Protein 1Q0R (pdb70)

Structure (mmCIF, N/CA/C/O backbone):
data_1Q0R
#
_entry.id   1Q0R
#
_cell.length_a   38.200
_cell.length_b   84.700
_cell.length_c   44.300
_cell.angle_alpha   90.00
_cell.angle_beta   99.99
_cell.angle_gamma   90.00
#
_symmetry.space_group_name_H-M   'P 1 21 1'
#
loop_
_entity.id
_entity.type
_entity.pdbx_description
1 polymer 'aclacinomycin methylesterase'
2 non-polymer '10-DECARBOXYMETHYLACLACINOMYCIN T (DCMAT)'
3 non-polymer 'SULFATE ION'
4 non-polymer 'PENTAETHYLENE GLYCOL'
5 water water
#
loop_
_atom_site.group_PDB
_atom_site.id
_atom_site.type_symbol
_atom_site.label_atom_id
_atom_site.label_alt_id
_atom_site.label_comp_id
_atom_site.label_asym_id
_atom_site.label_entity_id
_atom_site.label_seq_id
_atom_site.pdbx_PDB_ins_code
_atom_site.Cartn_x
_atom_site.Cartn_y
_atom_site.Cartn_z
_atom_site.occupancy
_atom_site.B_iso_or_equiv
_atom_site.auth_seq_id
_atom_site.auth_comp_id
_atom_site.auth_asym_id
_atom_site.auth_atom_id
_atom_site.pdbx_PDB_model_num
ATOM 1 N N . SER A 1 2 ? -10.026 5.356 -8.828 1.00 12.78 2 SER A N 1
ATOM 2 C CA . SER A 1 2 ? -9.289 4.281 -9.538 1.00 12.99 2 SER A CA 1
ATOM 3 C C . SER A 1 2 ? -7.868 4.231 -9.016 1.00 13.19 2 SER A C 1
ATOM 4 O O . SER A 1 2 ? -7.437 5.123 -8.286 1.00 12.78 2 SER A O 1
ATOM 7 N N . GLU A 1 3 ? -7.142 3.187 -9.389 1.00 13.70 3 GLU A N 1
ATOM 8 C CA . GLU A 1 3 ? -5.745 3.069 -9.007 1.00 14.27 3 GLU A CA 1
ATOM 9 C C . GLU A 1 3 ? -4.883 2.641 -10.183 1.00 14.29 3 GLU A C 1
ATOM 10 O O . GLU A 1 3 ? -5.357 1.997 -11.123 1.00 14.54 3 GLU A O 1
ATOM 16 N N . ARG A 1 4 ? -3.615 3.024 -10.127 1.00 14.08 4 ARG A N 1
ATOM 17 C CA . ARG A 1 4 ? -2.651 2.659 -11.156 1.00 14.22 4 ARG A CA 1
ATOM 18 C C . ARG A 1 4 ? -1.235 2.622 -10.608 1.00 14.14 4 ARG A C 1
ATOM 19 O O . ARG A 1 4 ? -0.906 3.295 -9.632 1.00 14.39 4 ARG A O 1
ATOM 27 N N . ILE A 1 5 ? -0.403 1.823 -11.263 1.00 13.84 5 ILE A N 1
ATOM 28 C CA . ILE A 1 5 ? 1.015 1.752 -10.983 1.00 13.86 5 ILE A CA 1
ATOM 29 C C . ILE A 1 5 ? 1.687 2.612 -12.031 1.00 13.48 5 ILE A C 1
ATOM 30 O O . ILE A 1 5 ? 1.448 2.426 -13.227 1.00 14.20 5 ILE A O 1
ATOM 35 N N . VAL A 1 6 ? 2.514 3.555 -11.593 1.00 12.60 6 VAL A N 1
ATOM 36 C CA . VAL A 1 6 ? 3.178 4.479 -12.505 1.00 12.49 6 VAL A CA 1
ATOM 37 C C . VAL A 1 6 ? 4.690 4.261 -12.445 1.00 12.13 6 VAL A C 1
ATOM 38 O O . VAL A 1 6 ? 5.233 3.958 -11.389 1.00 11.65 6 VAL A O 1
ATOM 42 N N . PRO A 1 7 ? 5.371 4.373 -13.578 1.00 11.71 7 PRO A N 1
ATOM 43 C CA . PRO A 1 7 ? 6.824 4.213 -13.598 1.00 11.80 7 PRO A CA 1
ATOM 44 C C . PRO A 1 7 ? 7.552 5.462 -13.117 1.00 11.90 7 PRO A C 1
ATOM 45 O O . PRO A 1 7 ? 7.115 6.576 -13.389 1.00 11.82 7 PRO A O 1
ATOM 49 N N . SER A 1 8 ? 8.658 5.266 -12.413 1.00 12.31 8 SER A N 1
ATOM 50 C CA . SER A 1 8 ? 9.524 6.366 -12.013 1.00 13.05 8 SER A CA 1
ATOM 51 C C . SER A 1 8 ? 10.964 5.880 -11.971 1.00 14.05 8 SER A C 1
ATOM 52 O O . SER A 1 8 ? 11.454 5.472 -10.926 1.00 14.24 8 SER A O 1
ATOM 55 N N . GLY A 1 9 ? 11.633 5.918 -13.119 1.00 15.25 9 GLY A N 1
ATOM 56 C CA . GLY A 1 9 ? 12.994 5.429 -13.226 1.00 16.27 9 GLY A CA 1
ATOM 57 C C . GLY A 1 9 ? 13.054 3.939 -12.958 1.00 16.91 9 GLY A C 1
ATOM 58 O O . GLY A 1 9 ? 12.426 3.152 -13.666 1.00 18.17 9 GLY A O 1
ATOM 59 N N . ASP A 1 10 ? 13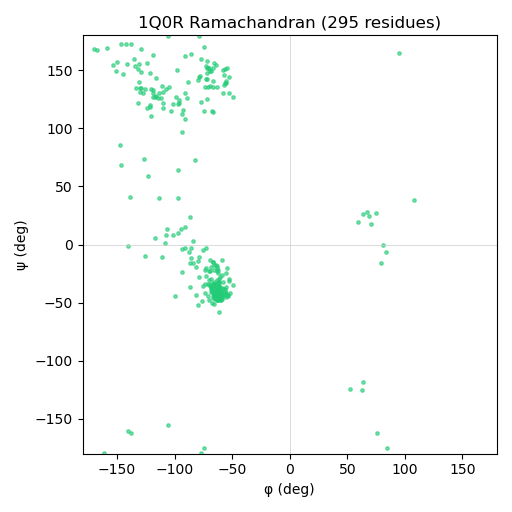.786 3.544 -11.922 1.00 17.46 10 ASP A N 1
ATOM 60 C CA . ASP A 1 10 ? 13.906 2.123 -11.595 1.00 17.55 10 ASP A CA 1
ATOM 61 C C . ASP A 1 10 ? 12.941 1.644 -10.497 1.00 16.74 10 ASP A C 1
ATOM 62 O O . ASP A 1 10 ? 13.061 0.512 -10.031 1.00 17.63 10 ASP A O 1
ATOM 67 N N . VAL A 1 11 ? 11.977 2.485 -10.108 1.00 15.09 11 VAL A N 1
ATOM 68 C CA . VAL A 1 11 ? 10.895 2.055 -9.216 1.00 13.80 11 VAL A CA 1
ATOM 69 C C . VAL A 1 11 ? 9.530 2.188 -9.885 1.00 12.86 11 VAL A C 1
ATOM 70 O O . VAL A 1 11 ? 9.375 2.883 -10.886 1.00 12.22 11 VAL A O 1
ATOM 74 N N . GLU A 1 12 ? 8.558 1.502 -9.301 1.00 12.06 12 GLU A N 1
ATOM 75 C CA . GLU A 1 12 ? 7.158 1.563 -9.692 1.00 12.10 12 GLU A CA 1
ATOM 76 C C . GLU A 1 12 ? 6.373 2.051 -8.481 1.00 10.84 12 GLU A C 1
ATOM 77 O O . GLU A 1 12 ? 6.579 1.572 -7.372 1.00 10.79 12 GLU A O 1
ATOM 83 N N . LEU A 1 13 ? 5.471 3.003 -8.694 1.00 9.55 13 LEU A N 1
ATOM 84 C CA . LEU A 1 13 ? 4.756 3.653 -7.596 1.00 9.19 13 LEU A CA 1
ATOM 85 C C . LEU A 1 13 ? 3.263 3.381 -7.702 1.00 8.54 13 LEU A C 1
ATOM 86 O O . LEU A 1 13 ? 2.657 3.624 -8.736 1.00 8.80 13 LEU A O 1
ATOM 91 N N . TRP A 1 14 ? 2.671 2.882 -6.628 1.00 8.29 14 TRP A N 1
ATOM 92 C CA . TRP A 1 14 ? 1.225 2.721 -6.560 1.00 8.07 14 TRP A CA 1
ATOM 93 C C . TRP A 1 14 ? 0.562 4.058 -6.236 1.00 7.89 14 TRP A C 1
ATOM 94 O O . TRP A 1 14 ? 1.063 4.818 -5.418 1.00 7.58 14 TRP A O 1
ATOM 105 N N . SER A 1 15 ? -0.585 4.309 -6.863 1.00 8.08 15 SER A N 1
ATOM 106 C CA . SER A 1 15 ? -1.318 5.565 -6.701 1.00 8.83 15 SER A CA 1
ATOM 107 C C . SER A 1 15 ? -2.812 5.348 -6.887 1.00 8.73 15 SER A C 1
ATOM 108 O O . SER A 1 15 ? -3.235 4.459 -7.613 1.00 9.32 15 SER A O 1
ATOM 112 N N . ASP A 1 16 ? -3.617 6.153 -6.204 1.00 8.69 16 ASP A N 1
ATOM 113 C CA . ASP A 1 16 ? -5.056 6.169 -6.449 1.00 8.43 16 ASP A CA 1
ATOM 114 C C . ASP A 1 16 ? -5.592 7.587 -6.354 1.00 8.39 16 ASP A C 1
ATOM 115 O O . ASP A 1 16 ? -4.871 8.519 -5.983 1.00 8.08 16 ASP A O 1
ATOM 120 N N . ASP A 1 17 ? -6.859 7.752 -6.710 1.00 8.41 17 ASP A N 1
ATOM 121 C CA . ASP A 1 17 ? -7.448 9.078 -6.771 1.00 8.39 17 ASP A CA 1
ATOM 122 C C . ASP A 1 17 ? -8.856 9.164 -6.197 1.00 8.80 17 ASP A C 1
ATOM 123 O O . ASP A 1 17 ? -9.473 8.156 -5.821 1.00 8.73 17 ASP A O 1
ATOM 128 N N . PHE A 1 18 ? -9.321 10.405 -6.125 1.00 9.19 18 PHE A N 1
ATOM 129 C CA . PHE A 1 18 ? -10.613 10.776 -5.566 1.00 9.30 18 PHE A CA 1
ATOM 130 C C . PHE A 1 18 ? -11.132 11.937 -6.399 1.00 10.05 18 PHE A C 1
ATOM 131 O O . PHE A 1 18 ? -10.349 12.756 -6.885 1.00 9.19 18 PHE A O 1
ATOM 139 N N . GLY A 1 19 ? -12.442 12.006 -6.571 1.00 10.88 19 GLY A N 1
ATOM 140 C CA . GLY A 1 19 ? -13.054 13.130 -7.249 1.00 11.50 19 GLY A CA 1
ATOM 141 C C . GLY A 1 19 ? -13.060 12.968 -8.750 1.00 12.24 19 GLY A C 1
ATOM 142 O O . GLY A 1 19 ? -12.682 11.928 -9.286 1.00 12.60 19 GLY A O 1
ATOM 143 N N . ASP A 1 20 ? -13.522 14.020 -9.414 1.00 13.01 20 ASP A N 1
ATOM 144 C CA . ASP A 1 20 ? -13.667 14.069 -10.860 1.00 13.62 20 ASP A CA 1
ATOM 145 C C . ASP A 1 20 ? -12.300 14.297 -11.500 1.00 13.67 20 ASP A C 1
ATOM 146 O O . ASP A 1 20 ? -11.637 15.277 -11.185 1.00 13.70 20 ASP A O 1
ATOM 151 N N . PRO A 1 21 ? -11.868 13.400 -12.387 1.00 14.19 21 PRO A N 1
ATOM 152 C CA . PRO A 1 21 ? -10.613 13.596 -13.127 1.00 14.23 21 PRO A CA 1
ATOM 153 C C . PRO A 1 21 ? -10.500 14.920 -13.894 1.00 14.16 21 PRO A C 1
ATOM 154 O O . PRO A 1 21 ? -9.385 15.323 -14.224 1.00 14.65 21 PRO A O 1
ATOM 158 N N . ALA A 1 22 ? -11.623 15.578 -14.173 1.00 13.98 22 ALA A N 1
ATOM 159 C CA . ALA A 1 22 ? -11.621 16.854 -14.886 1.00 13.76 22 ALA A CA 1
ATOM 160 C C . ALA A 1 22 ? -11.420 18.069 -13.984 1.00 13.49 22 ALA A C 1
ATOM 161 O O . ALA A 1 22 ? -11.197 19.172 -14.472 1.00 14.08 22 ALA A O 1
ATOM 163 N N . ASP A 1 23 ? -11.509 17.886 -12.671 1.00 12.85 23 ASP A N 1
ATOM 164 C CA . ASP A 1 23 ? -11.213 18.979 -11.746 1.00 12.68 23 ASP A CA 1
ATOM 165 C C . ASP A 1 23 ? -9.705 19.179 -11.610 1.00 11.88 23 ASP A C 1
ATOM 166 O O . ASP A 1 23 ? -8.934 18.268 -11.925 1.00 11.54 23 ASP A O 1
ATOM 171 N N . PRO A 1 24 ? -9.277 20.360 -11.156 1.00 11.41 24 PRO A N 1
ATOM 172 C CA . PRO A 1 24 ? -7.844 20.634 -11.003 1.00 11.37 24 PRO A CA 1
ATOM 173 C C . PRO A 1 24 ? -7.153 19.618 -10.108 1.00 10.74 24 PRO A C 1
ATOM 174 O O . PRO A 1 24 ? -7.700 19.233 -9.070 1.00 10.60 24 PRO A O 1
ATOM 178 N N . ALA A 1 25 ? -5.954 19.207 -10.502 1.00 10.09 25 ALA A N 1
ATOM 179 C CA . ALA A 1 25 ? -5.222 18.174 -9.787 1.00 9.68 25 ALA A CA 1
ATOM 180 C C . ALA A 1 25 ? -4.660 18.700 -8.480 1.00 9.50 25 ALA A C 1
ATOM 181 O O . ALA A 1 25 ? -4.102 19.800 -8.436 1.00 9.20 25 ALA A O 1
ATOM 183 N N . LEU A 1 26 ? -4.820 17.895 -7.434 1.00 9.23 26 LEU A N 1
ATOM 184 C CA . LEU A 1 26 ? -4.225 18.106 -6.120 1.00 9.30 26 LEU A CA 1
ATOM 185 C C . LEU A 1 26 ? -3.435 16.838 -5.800 1.00 8.93 26 LEU A C 1
ATOM 186 O O . LEU A 1 26 ? -4.017 15.752 -5.738 1.00 8.76 26 LEU A O 1
ATOM 191 N N . LEU A 1 27 ? -2.117 16.969 -5.639 1.00 8.27 27 LEU A N 1
ATOM 192 C CA . LEU A 1 27 ? -1.257 15.841 -5.275 1.00 7.86 27 LEU A CA 1
ATOM 193 C C . LEU A 1 27 ? -0.906 15.882 -3.790 1.00 7.75 27 LEU A C 1
ATOM 194 O O . LEU A 1 27 ? -0.290 16.830 -3.317 1.00 7.80 27 LEU A O 1
ATOM 199 N N . LEU A 1 28 ? -1.273 14.827 -3.074 1.00 6.97 28 LEU A N 1
ATOM 200 C CA . LEU A 1 28 ? -0.950 14.678 -1.667 1.00 7.03 28 LEU A CA 1
ATOM 201 C C . LEU A 1 28 ? 0.380 13.944 -1.522 1.00 6.85 28 LEU A C 1
ATOM 202 O O . LEU A 1 28 ? 0.575 12.896 -2.136 1.00 7.07 28 LEU A O 1
ATOM 207 N N . VAL A 1 29 ? 1.280 14.501 -0.713 1.00 6.58 29 VAL A N 1
ATOM 208 C CA . VAL A 1 29 ? 2.609 13.940 -0.479 1.00 6.42 29 VAL A CA 1
ATOM 209 C C . VAL A 1 29 ? 2.737 13.663 1.013 1.00 6.49 29 VAL A C 1
ATOM 210 O O . VAL A 1 29 ? 2.784 14.591 1.824 1.00 6.67 29 VAL A O 1
ATOM 214 N N . MET A 1 30 ? 2.769 12.381 1.364 1.00 6.46 30 MET A N 1
ATOM 215 C CA . MET A 1 30 ? 2.776 11.947 2.758 1.00 6.82 30 MET A CA 1
ATOM 216 C C . MET A 1 30 ? 4.130 12.177 3.417 1.00 6.76 30 MET A C 1
ATOM 217 O O . MET A 1 30 ? 5.122 12.507 2.757 1.00 7.17 30 MET A O 1
ATOM 222 N N . GLY A 1 31 ? 4.153 11.999 4.733 1.00 7.10 31 GLY A N 1
ATOM 223 C CA . GLY A 1 31 ? 5.379 12.028 5.508 1.00 7.37 31 GLY A CA 1
ATOM 224 C C . GLY A 1 31 ? 6.227 10.784 5.342 1.00 7.64 31 GLY A C 1
ATOM 225 O O . GLY A 1 31 ? 5.924 9.890 4.533 1.00 7.80 31 GLY A O 1
ATOM 226 N N . GLY A 1 32 ? 7.304 10.731 6.117 1.00 7.81 32 GLY A N 1
ATOM 227 C CA . GLY A 1 32 ? 8.256 9.645 6.049 1.00 7.81 32 GLY A CA 1
ATOM 228 C C . GLY A 1 32 ? 7.687 8.316 6.508 1.00 7.93 32 GLY A C 1
ATOM 229 O O . GLY A 1 32 ? 6.939 8.252 7.483 1.00 8.31 32 GLY A O 1
ATOM 230 N N . ASN A 1 33 ? 8.061 7.254 5.795 1.00 7.94 33 ASN A N 1
ATOM 231 C CA . ASN A 1 33 ? 7.642 5.889 6.078 1.00 8.40 33 ASN A CA 1
ATOM 232 C C . ASN A 1 33 ? 6.132 5.678 6.047 1.00 8.54 33 ASN A C 1
ATOM 233 O O . ASN A 1 33 ? 5.627 4.669 6.553 1.00 9.65 33 ASN A O 1
ATOM 238 N N . LEU A 1 34 ? 5.418 6.602 5.405 1.00 8.60 34 LEU A N 1
ATOM 239 C CA . LEU A 1 34 ? 3.961 6.553 5.345 1.00 8.13 34 LEU A CA 1
ATOM 240 C C . LEU A 1 34 ? 3.487 6.369 3.911 1.00 7.74 34 LEU A C 1
ATOM 241 O O . LEU A 1 34 ? 3.885 7.121 3.014 1.00 7.71 34 LEU A O 1
ATOM 246 N N . SER A 1 35 ? 2.638 5.359 3.713 1.00 7.22 35 SER A N 1
ATOM 247 C CA . SER A 1 35 ? 2.055 5.065 2.416 1.00 7.26 35 SER A CA 1
ATOM 248 C C . SER A 1 35 ? 0.929 6.042 2.118 1.00 6.57 35 SER A C 1
ATOM 249 O O . SER A 1 35 ? 0.639 6.930 2.915 1.00 6.71 35 SER A O 1
ATOM 252 N N . ALA A 1 36 ? 0.296 5.869 0.961 1.00 6.35 36 ALA A N 1
ATOM 253 C CA . ALA A 1 36 ? -0.887 6.644 0.584 1.00 6.39 36 ALA A CA 1
ATOM 254 C C . ALA A 1 36 ? -1.939 6.663 1.692 1.00 6.51 36 ALA A C 1
ATOM 255 O O . ALA A 1 36 ? -2.636 7.665 1.881 1.00 6.96 36 ALA A O 1
ATOM 257 N N . LEU A 1 37 ? -2.052 5.555 2.420 1.00 6.79 37 LEU A N 1
ATOM 258 C CA . LEU A 1 37 ? -3.106 5.405 3.429 1.00 7.05 37 LEU A CA 1
ATOM 259 C C . LEU A 1 37 ? -2.829 6.210 4.700 1.00 7.17 37 LEU A C 1
ATOM 260 O O . LEU A 1 37 ? -3.661 6.257 5.593 1.00 8.16 37 LEU A O 1
ATOM 265 N N . GLY A 1 38 ? -1.663 6.852 4.769 1.00 7.31 38 GLY A N 1
ATOM 266 C CA . GLY A 1 38 ? -1.420 7.910 5.738 1.00 7.41 38 GLY A CA 1
ATOM 267 C C . GLY A 1 38 ? -2.334 9.124 5.564 1.00 7.71 38 GLY A C 1
ATOM 268 O O . GLY A 1 38 ? -2.532 9.906 6.499 1.00 7.83 38 GLY A O 1
ATOM 269 N N . TRP A 1 39 ? -2.845 9.319 4.352 1.00 7.75 39 TRP A N 1
ATOM 270 C CA . TRP A 1 39 ? -3.923 10.268 4.097 1.00 8.00 39 TRP A CA 1
ATOM 271 C C . TRP A 1 39 ? -5.227 9.505 4.232 1.00 8.14 39 TRP A C 1
ATOM 272 O O . TRP A 1 39 ? -5.531 8.674 3.381 1.00 8.97 39 TRP A O 1
ATOM 283 N N . PRO A 1 40 ? -5.998 9.731 5.289 1.00 8.05 40 PRO A N 1
ATOM 284 C CA . PRO A 1 40 ? -7.263 9.001 5.433 1.00 7.90 40 PRO A CA 1
ATOM 285 C C . PRO A 1 40 ? -8.168 9.178 4.225 1.00 7.93 40 PRO A C 1
ATOM 286 O O . PRO A 1 40 ? -8.257 10.293 3.728 1.00 7.79 40 PRO A O 1
ATOM 290 N N . ASP A 1 41 ? -8.835 8.114 3.780 1.00 7.63 41 ASP A N 1
ATOM 291 C CA . ASP A 1 41 ? -9.715 8.196 2.614 1.00 7.90 41 ASP A CA 1
ATOM 292 C C . ASP A 1 41 ? -10.700 9.341 2.804 1.00 7.73 41 ASP A C 1
ATOM 293 O O . ASP A 1 41 ? -10.984 10.084 1.875 1.00 8.18 41 ASP A O 1
ATOM 298 N N . GLU A 1 42 ? -11.225 9.464 4.022 1.00 7.85 42 GLU A N 1
ATOM 299 C CA . GLU A 1 42 ? -12.270 10.441 4.324 1.00 8.09 42 GLU A CA 1
ATOM 300 C C . GLU A 1 42 ? -11.759 11.875 4.190 1.00 8.44 42 GLU A C 1
ATOM 301 O O . GLU A 1 42 ? -12.517 12.775 3.831 1.00 9.16 42 GLU A O 1
ATOM 307 N N . PHE A 1 43 ? -10.482 12.093 4.492 1.00 8.39 43 PHE A N 1
ATOM 308 C CA . PHE A 1 43 ? -9.888 13.407 4.284 1.00 8.37 43 PHE A CA 1
ATOM 309 C C . PHE A 1 43 ? -9.724 13.718 2.795 1.00 8.43 43 PHE A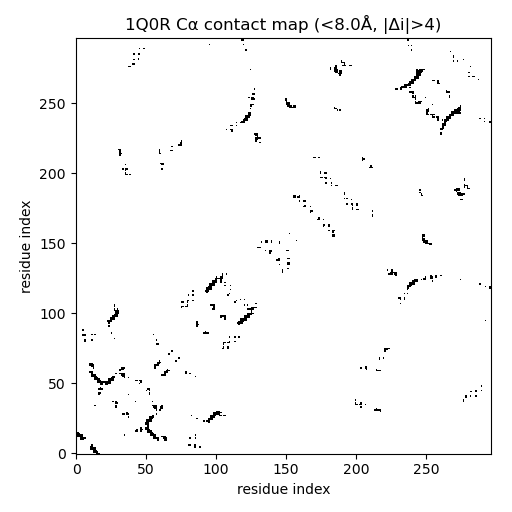 C 1
ATOM 310 O O . PHE A 1 43 ? -10.068 14.807 2.347 1.00 8.32 43 PHE A O 1
ATOM 318 N N . ALA A 1 44 ? -9.178 12.769 2.043 1.00 8.56 44 ALA A N 1
ATOM 319 C CA . ALA A 1 44 ? -9.019 12.933 0.602 1.00 8.92 44 ALA A CA 1
ATOM 320 C C . ALA A 1 44 ? -10.363 13.228 -0.061 1.00 9.66 44 ALA A C 1
ATOM 321 O O . ALA A 1 44 ? -10.441 14.067 -0.950 1.00 9.32 44 ALA A O 1
ATOM 323 N N . ARG A 1 45 ? -11.419 12.555 0.400 1.00 10.40 45 ARG A N 1
ATOM 324 C CA . ARG A 1 45 ? -12.768 12.765 -0.132 1.00 11.16 45 ARG A CA 1
ATOM 325 C C . ARG A 1 45 ? -13.298 14.149 0.153 1.00 11.39 45 ARG A C 1
ATOM 326 O O . ARG A 1 45 ? -13.926 14.758 -0.707 1.00 11.69 45 ARG A O 1
ATOM 334 N N . ARG A 1 46 ? -13.061 14.636 1.368 1.00 11.59 46 ARG A N 1
ATOM 335 C CA . ARG A 1 46 ? -13.505 15.961 1.781 1.00 12.05 46 ARG A CA 1
ATOM 336 C C . ARG A 1 46 ? -12.863 17.027 0.919 1.00 11.71 46 ARG A C 1
ATOM 337 O O . ARG A 1 46 ? -13.507 17.998 0.528 1.00 11.96 46 ARG A O 1
ATOM 345 N N . LEU A 1 47 ? -11.580 16.843 0.636 1.00 11.01 47 LEU A N 1
ATOM 346 C CA . LEU A 1 47 ? -10.854 17.752 -0.240 1.00 10.93 47 LEU A CA 1
ATOM 347 C C . LEU A 1 47 ? -11.404 17.676 -1.663 1.00 10.36 47 LEU A C 1
ATOM 348 O O . LEU A 1 47 ? -11.721 18.700 -2.262 1.00 9.71 47 LEU A O 1
ATOM 353 N N . ALA A 1 48 ? -11.506 16.462 -2.202 1.00 9.89 48 ALA A N 1
ATOM 354 C CA . ALA A 1 48 ? -11.959 16.270 -3.578 1.00 10.00 48 ALA A CA 1
ATOM 355 C C . ALA A 1 48 ? -13.358 16.840 -3.789 1.00 10.07 48 ALA A C 1
ATOM 356 O O . ALA A 1 48 ? -13.639 17.422 -4.830 1.00 10.28 48 ALA A O 1
ATOM 358 N N . ASP A 1 49 ? -14.224 16.698 -2.790 1.00 10.36 49 ASP A N 1
ATOM 359 C CA . ASP A 1 49 ? -15.615 17.140 -2.908 1.00 10.67 49 ASP A CA 1
ATOM 360 C C . ASP A 1 49 ? -15.764 18.665 -2.884 1.00 10.29 49 ASP A C 1
ATOM 361 O O . ASP A 1 49 ? -16.872 19.184 -3.032 1.00 10.36 49 ASP A O 1
ATOM 366 N N . GLY A 1 50 ? -14.653 19.374 -2.701 1.00 10.30 50 GLY A N 1
ATOM 367 C CA . GLY A 1 50 ? -14.622 20.812 -2.889 1.00 9.98 50 GLY A CA 1
ATOM 368 C C . GLY A 1 50 ? -14.363 21.246 -4.322 1.00 9.98 50 GLY A C 1
ATOM 369 O O . GLY A 1 50 ? -14.374 22.444 -4.599 1.00 10.53 50 GLY A O 1
ATOM 370 N N . GLY A 1 51 ? -14.135 20.286 -5.221 1.00 10.01 51 GLY A N 1
ATOM 371 C CA . GLY A 1 51 ? -13.823 20.563 -6.613 1.00 10.13 51 GLY A CA 1
ATOM 372 C C . GLY A 1 51 ? -12.377 20.306 -7.022 1.00 10.26 51 GLY A C 1
ATOM 373 O O . GLY A 1 51 ? -11.812 21.068 -7.812 1.00 10.78 51 GLY A O 1
ATOM 374 N N . LEU A 1 52 ? -11.781 19.239 -6.492 1.00 9.69 52 LEU A N 1
ATOM 375 C CA . LEU A 1 52 ? -10.406 18.864 -6.829 1.00 9.61 52 LEU A CA 1
ATOM 376 C C . LEU A 1 52 ? -10.307 17.401 -7.228 1.00 9.29 52 LEU A C 1
ATOM 377 O O . LEU A 1 52 ? -11.069 16.556 -6.748 1.00 9.08 52 LEU A O 1
ATOM 382 N N . HIS A 1 53 ? -9.370 17.115 -8.125 1.00 8.97 53 HIS A N 1
ATOM 383 C CA . HIS A 1 53 ? -8.984 15.751 -8.454 1.00 8.75 53 HIS A CA 1
ATOM 384 C C . HIS A 1 53 ? -7.803 15.375 -7.577 1.00 8.61 53 HIS A C 1
ATOM 385 O O . HIS A 1 53 ? -6.662 15.732 -7.874 1.00 8.89 53 HIS A O 1
ATOM 392 N N . VAL A 1 54 ? -8.080 14.693 -6.473 1.00 8.04 54 VAL A N 1
ATOM 393 C CA . VAL A 1 54 ? -7.057 14.402 -5.477 1.00 8.13 54 VAL A CA 1
ATOM 394 C C . VAL A 1 54 ? -6.353 13.093 -5.796 1.00 8.09 54 VAL A C 1
ATOM 395 O O . VAL A 1 54 ? -6.990 12.064 -5.964 1.00 8.30 54 VAL A O 1
ATOM 399 N N . ILE A 1 55 ? -5.029 13.150 -5.884 1.00 7.71 55 ILE A N 1
ATOM 400 C CA . ILE A 1 55 ? -4.204 11.981 -6.169 1.00 7.89 55 ILE A CA 1
ATOM 401 C C . ILE A 1 55 ? -3.281 11.790 -4.983 1.00 7.60 55 ILE A C 1
ATOM 402 O O . ILE A 1 55 ? -2.685 12.746 -4.499 1.00 7.47 55 ILE A O 1
ATOM 407 N N . ARG A 1 56 ? -3.185 10.560 -4.499 1.00 7.60 56 ARG A N 1
ATOM 408 C CA . ARG A 1 56 ? -2.188 10.217 -3.487 1.00 7.58 56 ARG A CA 1
ATOM 409 C C . ARG A 1 56 ? -1.431 8.992 -3.964 1.00 7.20 56 ARG A C 1
ATOM 410 O O . ARG A 1 56 ? -1.825 8.345 -4.932 1.00 7.77 56 ARG A O 1
ATOM 418 N N . TYR A 1 57 ? -0.336 8.676 -3.290 1.00 6.96 57 TYR A N 1
ATOM 419 C CA . TYR A 1 57 ? 0.506 7.576 -3.731 1.00 6.70 57 TYR A CA 1
ATOM 420 C C . TYR A 1 57 ? 1.381 7.040 -2.614 1.00 6.77 57 TYR A C 1
ATOM 421 O O . TYR A 1 57 ? 1.479 7.642 -1.555 1.00 6.67 57 TYR A O 1
ATOM 430 N N . ASP A 1 58 ? 2.011 5.898 -2.875 1.00 6.67 58 ASP A N 1
ATOM 431 C CA . ASP A 1 58 ? 2.944 5.296 -1.941 1.00 6.82 58 ASP A CA 1
ATOM 432 C C . ASP A 1 58 ? 4.352 5.713 -2.327 1.00 6.70 58 ASP A C 1
ATOM 433 O O . AS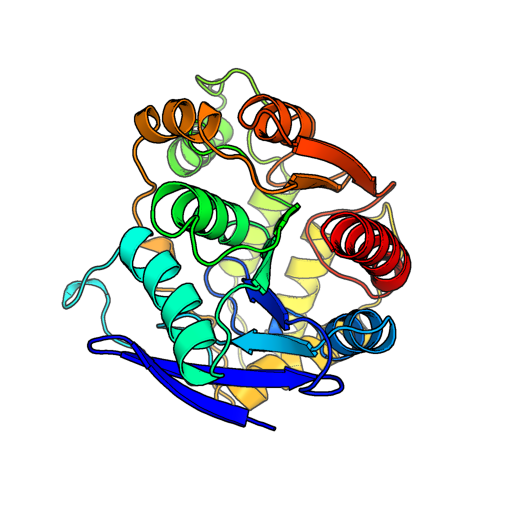P A 1 58 ? 4.802 5.410 -3.439 1.00 6.74 58 ASP A O 1
ATOM 438 N N . HIS A 1 59 ? 5.068 6.358 -1.405 1.00 6.66 59 HIS A N 1
ATOM 439 C CA . HIS A 1 59 ? 6.499 6.593 -1.595 1.00 6.62 59 HIS A CA 1
ATOM 440 C C . HIS A 1 59 ? 7.141 5.248 -1.871 1.00 6.93 59 HIS A C 1
ATOM 441 O O . HIS A 1 59 ? 6.656 4.219 -1.396 1.00 6.98 59 HIS A O 1
ATOM 448 N N . ARG A 1 60 ? 8.242 5.239 -2.604 1.00 7.24 60 ARG A N 1
ATOM 449 C CA . ARG A 1 60 ? 9.053 4.030 -2.666 1.00 7.54 60 ARG A CA 1
ATOM 450 C C . ARG A 1 60 ? 9.370 3.586 -1.237 1.00 7.73 60 ARG A C 1
ATOM 451 O O . ARG A 1 60 ? 9.513 4.411 -0.338 1.00 7.62 60 ARG A O 1
ATOM 459 N N . ASP A 1 61 ? 9.402 2.270 -1.043 1.00 7.93 61 ASP A N 1
ATOM 460 C CA . ASP A 1 61 ? 9.584 1.625 0.259 1.00 8.28 61 ASP A CA 1
ATOM 461 C C . ASP A 1 61 ? 8.405 1.749 1.222 1.00 8.34 61 ASP A C 1
ATOM 462 O O . ASP A 1 61 ? 8.558 1.515 2.411 1.00 8.93 61 ASP A O 1
ATOM 467 N N . THR A 1 62 ? 7.230 2.091 0.697 1.00 8.05 62 THR A N 1
ATOM 468 C CA . THR A 1 62 ? 5.979 2.041 1.465 1.00 8.30 62 THR A CA 1
ATOM 469 C C . THR A 1 62 ? 4.888 1.400 0.605 1.00 8.25 62 THR A C 1
ATOM 470 O O . THR A 1 62 ? 4.984 1.370 -0.623 1.00 8.10 62 THR A O 1
ATOM 474 N N . GLY A 1 63 ? 3.851 0.900 1.267 1.00 8.66 63 GLY A N 1
ATOM 475 C CA . GLY A 1 63 ? 2.667 0.392 0.604 1.00 8.98 63 GLY A CA 1
ATOM 476 C C . GLY A 1 63 ? 2.972 -0.633 -0.465 1.00 8.80 63 GLY A C 1
ATOM 477 O O . GLY A 1 63 ? 3.644 -1.637 -0.200 1.00 9.71 63 GLY A O 1
ATOM 478 N N . ARG A 1 64 ? 2.490 -0.369 -1.677 1.00 9.06 64 ARG A N 1
ATOM 479 C CA . ARG A 1 64 ? 2.634 -1.281 -2.805 1.00 9.28 64 ARG A CA 1
ATOM 480 C C . ARG A 1 64 ? 3.665 -0.806 -3.835 1.00 9.60 64 ARG A C 1
ATOM 481 O O . ARG A 1 64 ? 3.698 -1.324 -4.958 1.00 10.07 64 ARG A O 1
ATOM 489 N N . SER A 1 65 ? 4.480 0.187 -3.469 1.00 9.05 65 SER A N 1
ATOM 490 C CA . SER A 1 65 ? 5.554 0.668 -4.341 1.00 8.83 65 SER A CA 1
ATOM 491 C C . SER A 1 65 ? 6.808 -0.178 -4.152 1.00 9.03 65 SER A C 1
ATOM 492 O O . SER A 1 65 ? 6.931 -0.899 -3.162 1.00 9.42 65 SER A O 1
ATOM 495 N N . THR A 1 66 ? 7.739 -0.068 -5.096 1.00 9.47 66 THR A N 1
ATOM 496 C CA . THR A 1 66 ? 8.993 -0.822 -5.037 1.00 10.13 66 THR A CA 1
ATOM 497 C C . THR A 1 66 ? 9.629 -0.673 -3.677 1.00 10.55 66 THR A C 1
ATOM 498 O O . THR A 1 66 ? 9.839 0.437 -3.198 1.00 9.65 66 THR A O 1
ATOM 502 N N . THR A 1 67 ? 9.942 -1.809 -3.068 1.00 11.34 67 THR A N 1
ATOM 503 C CA . THR A 1 67 ? 10.526 -1.859 -1.745 1.00 12.51 67 THR A CA 1
ATOM 504 C C . THR A 1 67 ? 11.776 -2.719 -1.856 1.00 13.65 67 THR A C 1
ATOM 505 O O . THR A 1 67 ? 11.732 -3.823 -2.394 1.00 14.10 67 THR A O 1
ATOM 509 N N . ARG A 1 68 ? 12.872 -2.189 -1.322 1.00 15.14 68 ARG A N 1
ATOM 510 C CA . ARG A 1 68 ? 14.233 -2.590 -1.667 1.00 16.74 68 ARG A CA 1
ATOM 511 C C . ARG A 1 68 ? 15.126 -2.390 -0.449 1.00 16.65 68 ARG A C 1
ATOM 512 O O . ARG A 1 68 ? 14.813 -1.577 0.419 1.00 16.29 68 ARG A O 1
ATOM 520 N N . ASP A 1 69 ? 16.241 -3.112 -0.394 1.00 16.97 69 ASP A N 1
ATOM 521 C CA . ASP A 1 69 ? 17.284 -2.849 0.596 1.00 17.43 69 ASP A CA 1
ATOM 522 C C . ASP A 1 69 ? 17.927 -1.489 0.297 1.00 17.26 69 ASP A C 1
ATOM 523 O O . ASP A 1 69 ? 18.559 -1.310 -0.745 1.00 17.20 69 ASP A O 1
ATOM 528 N N . PHE A 1 70 ? 17.750 -0.534 1.207 1.00 17.47 70 PHE A N 1
ATOM 529 C CA . PHE A 1 70 ? 18.260 0.824 1.014 1.00 17.53 70 PHE A CA 1
ATOM 530 C C . PHE A 1 70 ? 19.773 0.838 0.848 1.00 17.78 70 PHE A C 1
ATOM 531 O O . PHE A 1 70 ? 20.291 1.522 -0.028 1.00 17.78 70 PHE A O 1
ATOM 539 N N . ALA A 1 71 ? 20.474 0.068 1.678 1.00 18.36 71 ALA A N 1
ATOM 540 C CA . ALA A 1 71 ? 21.939 0.047 1.656 1.00 18.85 71 ALA A CA 1
ATOM 541 C C . ALA A 1 71 ? 22.506 -0.296 0.273 1.00 19.09 71 ALA A C 1
ATOM 542 O O . ALA A 1 71 ? 23.527 0.259 -0.142 1.00 19.53 71 ALA A O 1
ATOM 544 N N . ALA A 1 72 ? 21.830 -1.193 -0.442 1.00 19.15 72 ALA A N 1
ATOM 545 C CA . ALA A 1 72 ? 22.260 -1.617 -1.775 1.00 19.07 72 ALA A CA 1
ATOM 546 C C . ALA A 1 72 ? 21.805 -0.686 -2.902 1.00 18.88 72 ALA A C 1
ATOM 547 O O . ALA A 1 72 ? 22.317 -0.768 -4.015 1.00 19.30 72 ALA A O 1
ATOM 549 N N . HIS A 1 73 ? 20.836 0.184 -2.624 1.00 18.30 73 HIS A N 1
ATOM 550 C CA . HIS A 1 73 ? 20.298 1.097 -3.631 1.00 18.06 73 HIS A CA 1
ATOM 551 C C . HIS A 1 73 ? 19.886 2.434 -2.985 1.00 16.75 73 HIS A C 1
ATOM 552 O O . HIS A 1 73 ? 18.700 2.755 -2.911 1.00 16.34 73 HIS A O 1
ATOM 564 N N . PRO A 1 74 ? 20.855 3.222 -2.522 1.00 15.45 74 PRO A N 1
ATOM 565 C CA . PRO A 1 74 ? 20.539 4.443 -1.769 1.00 14.42 74 PRO A CA 1
ATOM 566 C C . PRO A 1 74 ? 19.884 5.529 -2.622 1.00 12.83 74 PRO A C 1
ATOM 567 O O . PRO A 1 74 ? 20.124 5.634 -3.825 1.00 12.74 74 PRO A O 1
ATOM 571 N N . TYR A 1 75 ? 19.037 6.325 -1.981 1.00 11.53 75 TYR A N 1
ATOM 572 C CA . TYR A 1 75 ? 18.430 7.472 -2.626 1.00 10.64 75 TYR A CA 1
ATOM 573 C C . TYR A 1 75 ? 18.220 8.592 -1.611 1.00 10.05 75 TYR A C 1
ATOM 574 O O . TYR A 1 75 ? 18.451 8.415 -0.416 1.00 9.81 75 TYR A O 1
ATOM 583 N N . GLY A 1 76 ? 17.809 9.751 -2.108 1.00 9.58 76 GLY A N 1
ATOM 584 C CA . GLY A 1 76 ? 17.597 10.925 -1.285 1.00 9.57 76 GLY A CA 1
ATOM 585 C C . GLY A 1 76 ? 16.333 11.671 -1.651 1.00 9.19 76 GLY A C 1
ATOM 586 O O . GLY A 1 76 ? 15.449 11.131 -2.319 1.00 9.00 76 GLY A O 1
ATOM 587 N N . PHE A 1 77 ? 16.256 12.920 -1.215 1.00 9.11 77 PHE A N 1
ATOM 588 C CA . PHE A 1 77 ? 15.066 13.732 -1.445 1.00 8.77 77 PHE A CA 1
ATOM 589 C C . PHE A 1 77 ? 14.900 14.127 -2.906 1.00 8.97 77 PHE A C 1
ATOM 590 O O . PHE A 1 77 ? 13.793 14.415 -3.340 1.00 9.29 77 PHE A O 1
ATOM 598 N N . GLY A 1 78 ? 15.986 14.129 -3.673 1.00 9.19 78 GLY A N 1
ATOM 599 C CA . GLY A 1 78 ? 15.900 14.364 -5.103 1.00 9.43 78 GLY A CA 1
ATOM 600 C C . GLY A 1 78 ? 15.067 13.285 -5.770 1.00 9.40 78 GLY A C 1
ATOM 601 O O . GLY A 1 78 ? 14.220 13.569 -6.619 1.00 9.40 78 GLY A O 1
ATOM 602 N N . GLU A 1 79 ? 15.311 12.038 -5.379 1.00 9.86 79 GLU A N 1
ATOM 603 C CA . GLU A 1 79 ? 14.523 10.921 -5.891 1.00 9.69 79 GLU A CA 1
ATOM 604 C C . GLU A 1 79 ? 13.082 10.990 -5.405 1.00 9.32 79 GLU A C 1
ATOM 605 O O . GLU A 1 79 ? 12.162 10.727 -6.166 1.00 9.58 79 GLU A O 1
ATOM 611 N N . LEU A 1 80 ? 12.878 11.346 -4.140 1.00 8.42 80 LEU A N 1
ATOM 612 C CA . LEU A 1 80 ? 11.523 11.398 -3.591 1.00 8.46 80 LEU A CA 1
ATOM 613 C C . LEU A 1 80 ? 10.692 12.490 -4.272 1.00 7.96 80 LEU A C 1
ATOM 614 O O . LEU A 1 80 ? 9.492 12.315 -4.492 1.00 7.83 80 LEU A O 1
ATOM 619 N N . ALA A 1 81 ? 11.342 13.597 -4.628 1.00 8.02 81 ALA A N 1
ATOM 620 C CA . ALA A 1 81 ? 10.674 14.702 -5.312 1.00 7.89 81 ALA A CA 1
ATOM 621 C C . ALA A 1 81 ? 10.376 14.344 -6.760 1.00 8.02 81 ALA A C 1
ATOM 622 O O . ALA A 1 81 ? 9.299 14.634 -7.263 1.00 7.85 81 ALA A O 1
ATOM 624 N N . ALA A 1 82 ? 11.331 13.698 -7.418 1.00 8.10 82 ALA A N 1
ATOM 625 C CA . ALA A 1 82 ? 11.160 13.294 -8.809 1.00 8.40 82 ALA A CA 1
ATOM 626 C C . ALA A 1 82 ? 10.073 12.230 -8.915 1.00 8.27 82 ALA A C 1
ATOM 627 O O . ALA A 1 82 ? 9.329 12.203 -9.899 1.00 8.52 82 ALA A O 1
ATOM 629 N N . ASP A 1 83 ? 9.973 11.371 -7.898 1.00 8.03 83 ASP A N 1
ATOM 630 C CA . ASP A 1 83 ? 8.910 10.365 -7.831 1.00 8.24 83 ASP A CA 1
ATOM 631 C C . ASP A 1 83 ? 7.540 11.029 -7.786 1.00 8.10 83 ASP A C 1
ATOM 632 O O . ASP A 1 83 ? 6.615 10.581 -8.447 1.00 7.83 83 ASP A O 1
ATOM 637 N N . ALA A 1 84 ? 7.399 12.080 -6.985 1.00 7.90 84 ALA A N 1
ATOM 638 C CA . ALA A 1 84 ? 6.135 12.810 -6.907 1.00 7.80 84 ALA A CA 1
ATOM 639 C C . ALA A 1 84 ? 5.752 13.358 -8.283 1.00 7.98 84 ALA A C 1
ATOM 640 O O . ALA A 1 84 ? 4.598 13.258 -8.702 1.00 8.16 84 ALA A O 1
ATOM 642 N N . VAL A 1 85 ? 6.734 13.906 -8.997 1.00 8.15 85 VAL A N 1
ATOM 643 C CA . VAL A 1 85 ? 6.510 14.423 -10.348 1.00 8.43 85 VAL A CA 1
ATOM 644 C C . VAL A 1 85 ? 6.170 13.281 -11.311 1.00 8.24 85 VAL A C 1
ATOM 645 O O . VAL A 1 85 ? 5.343 13.453 -12.198 1.00 8.21 85 VAL A O 1
ATOM 649 N N . ALA A 1 86 ? 6.789 12.116 -11.125 1.00 8.00 86 ALA A N 1
ATOM 650 C CA . ALA A 1 86 ? 6.461 10.928 -11.926 1.00 8.18 86 ALA A CA 1
ATOM 651 C C . ALA A 1 86 ? 5.015 10.494 -11.747 1.00 8.13 86 ALA A C 1
ATOM 652 O O . ALA A 1 86 ? 4.404 9.962 -12.668 1.00 8.40 86 ALA A O 1
ATOM 654 N N . VAL A 1 87 ? 4.468 10.705 -10.556 1.00 7.88 87 VAL A N 1
ATOM 655 C CA . VAL A 1 87 ? 3.063 10.412 -10.313 1.00 8.15 87 VAL A CA 1
ATOM 656 C C . VAL A 1 87 ? 2.206 11.366 -11.155 1.00 8.09 87 VAL A C 1
ATOM 657 O O . VAL A 1 87 ? 1.240 10.940 -11.771 1.00 7.95 87 VAL A O 1
ATOM 661 N N . LEU A 1 88 ? 2.564 12.649 -11.197 1.00 8.01 88 LEU A N 1
ATOM 662 C CA . LEU A 1 88 ? 1.856 13.591 -12.067 1.00 7.89 88 LEU A CA 1
ATOM 663 C C . LEU A 1 88 ? 1.950 13.138 -13.523 1.00 8.07 88 LEU A C 1
ATOM 664 O O . LEU A 1 88 ? 0.943 13.122 -14.219 1.00 8.05 88 LEU A O 1
ATOM 669 N N . ASP A 1 89 ? 3.143 12.767 -13.988 1.00 7.96 89 ASP A N 1
ATOM 670 C CA . ASP A 1 89 ? 3.301 12.224 -15.342 1.00 8.26 89 ASP A CA 1
ATOM 671 C C . ASP A 1 89 ? 2.356 11.045 -15.570 1.00 8.28 89 ASP A C 1
ATOM 672 O O . ASP A 1 89 ? 1.725 10.942 -16.618 1.00 8.19 89 ASP A O 1
ATOM 677 N N . GLY A 1 90 ? 2.279 10.154 -14.590 1.00 8.42 90 GLY A N 1
ATOM 678 C CA . GLY A 1 90 ? 1.521 8.926 -14.707 1.00 8.77 90 GLY A CA 1
ATOM 679 C C . GLY A 1 90 ? 0.020 9.130 -14.770 1.00 8.92 90 GLY A C 1
ATOM 680 O O . GLY A 1 90 ? -0.688 8.235 -15.216 1.00 9.49 90 GLY A O 1
ATOM 681 N N . TRP A 1 91 ? -0.450 10.296 -14.329 1.00 8.93 91 TRP A N 1
ATOM 682 C CA . TRP A 1 91 ? -1.853 10.687 -14.419 1.00 8.73 91 TRP A CA 1
ATOM 683 C C . TRP A 1 91 ? -2.082 11.772 -15.485 1.00 8.98 91 TRP A C 1
ATOM 684 O O . TRP A 1 91 ? -3.178 12.325 -15.592 1.00 9.24 91 TRP A O 1
ATOM 695 N N . GLY A 1 92 ? -1.057 12.076 -16.279 1.00 9.08 92 GLY A N 1
ATOM 696 C CA . GLY A 1 92 ? -1.185 13.044 -17.362 1.00 9.66 92 GLY A CA 1
ATOM 697 C C . GLY A 1 92 ? -1.420 14.475 -16.907 1.00 9.80 92 GLY A C 1
ATOM 698 O O . GLY A 1 92 ? -2.023 15.277 -17.629 1.00 10.28 92 GLY A O 1
ATOM 699 N N . VAL A 1 93 ? -0.934 14.799 -15.713 1.00 9.75 93 VAL A N 1
ATOM 700 C CA . VAL A 1 93 ? -1.119 16.122 -15.115 1.00 9.55 93 VAL A CA 1
ATOM 701 C C . VAL A 1 93 ? 0.106 16.995 -15.378 1.00 9.80 93 VAL A C 1
ATOM 702 O O . VAL A 1 93 ? 1.220 16.619 -15.036 1.00 9.81 93 VAL A O 1
ATOM 706 N N . ASP A 1 94 ? -0.106 18.163 -15.976 1.00 9.94 94 ASP A N 1
ATOM 707 C CA . ASP A 1 94 ? 0.984 19.089 -16.271 1.00 10.61 94 ASP A CA 1
ATOM 708 C C . ASP A 1 94 ? 1.388 19.888 -15.032 1.00 10.40 94 ASP A C 1
ATOM 709 O O . ASP A 1 94 ? 2.562 19.946 -14.684 1.00 10.82 94 ASP A O 1
ATOM 714 N N . ARG A 1 95 ? 0.411 20.519 -14.389 1.00 10.48 95 ARG A N 1
ATOM 715 C CA . ARG A 1 95 ? 0.643 21.264 -13.149 1.00 10.49 95 ARG A CA 1
ATOM 716 C C . ARG A 1 95 ? -0.390 20.860 -12.111 1.00 10.12 95 ARG A C 1
ATOM 717 O O . ARG A 1 95 ? -1.563 20.671 -12.432 1.00 10.94 95 ARG A O 1
ATOM 725 N N . ALA A 1 96 ? 0.054 20.732 -10.865 1.00 9.42 96 ALA A N 1
ATOM 726 C CA . ALA A 1 96 ? -0.815 20.320 -9.767 1.00 8.82 96 ALA A CA 1
ATOM 727 C C . ALA A 1 96 ? -0.658 21.228 -8.557 1.00 8.67 96 ALA A C 1
ATOM 728 O O . ALA A 1 96 ? 0.400 21.807 -8.332 1.00 8.51 96 ALA A O 1
ATOM 730 N N . HIS A 1 97 ? -1.730 21.342 -7.785 1.00 8.58 97 HIS A N 1
ATOM 731 C CA . HIS A 1 97 ? -1.667 21.861 -6.427 1.00 8.54 97 HIS A CA 1
ATOM 732 C C . HIS A 1 97 ? -1.045 20.759 -5.585 1.00 8.67 97 HIS A C 1
ATOM 733 O O . HIS A 1 97 ? -1.614 19.680 -5.470 1.00 9.79 97 HIS A O 1
ATOM 740 N N . VAL A 1 98 ? 0.141 21.000 -5.045 1.00 8.68 98 VAL A N 1
ATOM 741 C CA . VAL A 1 98 ? 0.837 19.980 -4.266 1.00 8.50 98 VAL A CA 1
ATOM 742 C C . VAL A 1 98 ? 0.737 20.306 -2.782 1.00 7.98 98 VAL A C 1
ATOM 743 O O . VAL A 1 98 ? 0.876 21.461 -2.391 1.00 8.45 98 VAL A O 1
ATOM 747 N N . VAL A 1 99 ? 0.452 19.288 -1.980 1.00 7.53 99 VAL A N 1
ATOM 748 C CA . VAL A 1 99 ? 0.350 19.401 -0.530 1.00 7.40 99 VAL A CA 1
ATOM 749 C C . VAL A 1 99 ? 1.355 18.447 0.116 1.00 7.46 99 VAL A C 1
ATOM 750 O O . VAL A 1 99 ? 1.266 17.234 -0.068 1.00 8.34 99 VAL A O 1
ATOM 754 N N . GLY A 1 100 ? 2.307 18.983 0.875 1.00 6.99 100 GLY A N 1
ATOM 755 C CA . GLY A 1 100 ? 3.335 18.179 1.517 1.00 7.60 100 GLY A CA 1
ATOM 756 C C . GLY A 1 100 ? 3.191 18.217 3.023 1.00 7.74 100 GLY A C 1
ATOM 757 O O . GLY A 1 100 ? 3.126 19.295 3.607 1.00 8.01 100 GLY A O 1
ATOM 758 N N . LEU A 1 101 ? 3.198 17.043 3.648 1.00 8.21 101 LEU A N 1
ATOM 759 C CA . LEU A 1 101 ? 2.975 16.913 5.082 1.00 8.57 101 LEU A CA 1
ATOM 760 C C . LEU A 1 101 ? 4.189 16.308 5.771 1.00 8.85 101 LEU A C 1
ATOM 761 O O . LEU A 1 101 ? 4.701 15.273 5.343 1.00 7.61 101 LEU A O 1
ATOM 766 N N . SER A 1 102 ? 4.631 16.955 6.848 1.00 9.21 102 SER A N 1
ATOM 767 C CA . SER A 1 102 ? 5.708 16.444 7.693 1.00 9.98 102 SER A CA 1
ATOM 768 C C . SER A 1 102 ? 7.001 16.351 6.865 1.00 9.45 102 SER A C 1
ATOM 769 O O . SER A 1 102 ? 7.404 17.345 6.260 1.00 9.31 102 SER A O 1
ATOM 772 N N . MET A 1 103 ? 7.643 15.187 6.805 1.00 8.86 103 MET A N 1
ATOM 773 C CA . MET A 1 103 ? 8.803 15.023 5.923 1.00 8.69 103 MET A CA 1
ATOM 774 C C . MET A 1 103 ? 8.435 15.311 4.463 1.00 8.56 103 MET A C 1
ATOM 775 O O . MET A 1 103 ? 9.290 15.681 3.661 1.00 8.85 103 MET A O 1
ATOM 780 N N . GLY A 1 104 ? 7.162 15.120 4.125 1.00 8.14 104 GLY A N 1
ATOM 781 C CA . GLY A 1 104 ? 6.636 15.460 2.821 1.00 7.78 104 GLY A CA 1
ATOM 782 C C . GLY A 1 104 ? 6.740 16.936 2.473 1.00 7.78 104 GLY A C 1
ATOM 783 O O . GLY A 1 104 ? 6.839 17.276 1.310 1.00 7.40 104 GLY A O 1
ATOM 784 N N . ALA A 1 105 ? 6.694 17.816 3.471 1.00 8.13 105 ALA A N 1
ATOM 785 C CA . ALA A 1 105 ? 6.917 19.242 3.228 1.00 7.99 105 ALA A CA 1
ATOM 786 C C . ALA A 1 105 ? 8.351 19.510 2.760 1.00 7.87 105 ALA A C 1
ATOM 787 O O . ALA A 1 105 ? 8.584 20.414 1.957 1.00 7.66 105 ALA A O 1
ATOM 789 N N . THR A 1 106 ? 9.307 18.736 3.273 1.00 8.02 106 THR A N 1
ATOM 790 C CA . THR A 1 106 ? 10.688 18.801 2.800 1.00 8.35 106 THR A CA 1
ATOM 791 C C . THR A 1 106 ? 10.764 18.346 1.340 1.00 8.23 106 THR A C 1
ATOM 792 O O . THR A 1 106 ? 11.384 19.006 0.511 1.00 8.03 106 THR A O 1
ATOM 796 N N . ILE A 1 107 ? 10.106 17.231 1.030 1.00 7.82 107 ILE A N 1
ATOM 797 C CA . ILE A 1 107 ? 10.017 16.760 -0.351 1.00 7.63 107 ILE A CA 1
ATOM 798 C C . ILE A 1 107 ? 9.438 17.862 -1.242 1.00 7.95 107 ILE A C 1
ATOM 799 O O . ILE A 1 107 ? 9.960 18.116 -2.327 1.00 8.03 107 ILE A O 1
ATOM 804 N N . THR A 1 108 ? 8.375 18.527 -0.791 1.00 7.68 108 THR A N 1
ATOM 805 C CA . THR A 1 108 ? 7.712 19.525 -1.645 1.00 7.91 108 THR A CA 1
ATOM 806 C C . THR A 1 108 ? 8.538 20.807 -1.805 1.00 7.38 108 THR A C 1
ATOM 807 O O . THR A 1 108 ? 8.417 21.479 -2.824 1.00 7.68 108 THR A O 1
ATOM 811 N N . GLN A 1 109 ? 9.382 21.147 -0.834 1.00 7.34 109 GLN A N 1
ATOM 812 C CA . GLN A 1 109 ? 10.336 22.235 -1.039 1.00 7.23 109 GLN A CA 1
ATOM 813 C C . GLN A 1 109 ? 11.319 21.885 -2.163 1.00 7.52 109 GLN A C 1
ATOM 814 O O . GLN A 1 109 ? 11.648 22.735 -2.986 1.00 8.23 109 GLN A O 1
ATOM 820 N N . VAL A 1 110 ? 11.756 20.630 -2.228 1.00 8.23 110 VAL A N 1
ATOM 821 C CA . VAL A 1 110 ? 12.618 20.203 -3.326 1.00 8.35 110 VAL A CA 1
ATOM 822 C C . VAL A 1 110 ? 11.868 20.213 -4.673 1.00 8.60 110 VAL A C 1
ATOM 823 O O . VAL A 1 110 ? 12.435 20.588 -5.704 1.00 9.09 110 VAL A O 1
ATOM 827 N N . ILE A 1 111 ? 10.596 19.822 -4.672 1.00 8.36 111 ILE A N 1
ATOM 828 C CA . ILE A 1 111 ? 9.783 19.933 -5.879 1.00 8.69 111 ILE A CA 1
ATOM 829 C C . ILE A 1 111 ? 9.731 21.399 -6.323 1.00 9.01 111 ILE A C 1
ATOM 830 O O . ILE A 1 111 ? 9.868 21.702 -7.508 1.00 9.03 111 ILE A O 1
ATOM 835 N N . ALA A 1 112 ? 9.532 22.306 -5.371 1.00 9.16 112 ALA A N 1
ATOM 836 C CA . ALA A 1 112 ? 9.430 23.732 -5.677 1.00 9.59 112 ALA A CA 1
ATOM 837 C C . ALA A 1 112 ? 10.718 24.287 -6.285 1.00 9.93 112 ALA A C 1
ATOM 838 O O . ALA A 1 112 ? 10.671 25.182 -7.117 1.00 10.35 112 ALA A O 1
ATOM 840 N N . LEU A 1 113 ? 11.862 23.737 -5.888 1.00 9.97 113 LEU A N 1
ATOM 841 C CA . LEU A 1 113 ? 13.159 24.211 -6.365 1.00 10.18 113 LEU A CA 1
ATOM 842 C C . LEU A 1 113 ? 13.502 23.631 -7.730 1.00 10.30 113 LEU A C 1
ATOM 843 O O . LEU A 1 113 ? 13.956 24.359 -8.610 1.00 11.24 113 LEU A O 1
ATOM 848 N N . ASP A 1 114 ? 13.251 22.336 -7.911 1.00 10.34 114 ASP A N 1
ATOM 849 C CA . ASP A 1 114 ? 13.773 21.600 -9.057 1.00 10.65 114 ASP A CA 1
ATOM 850 C C . ASP A 1 114 ? 12.723 21.171 -10.074 1.00 10.35 114 ASP A C 1
ATOM 851 O O . ASP A 1 114 ? 13.086 20.710 -11.151 1.00 11.11 114 ASP A O 1
ATOM 856 N N . HIS A 1 115 ? 11.440 21.309 -9.733 1.00 9.88 115 HIS A N 1
ATOM 857 C CA . HIS A 1 115 ? 10.344 20.967 -10.632 1.00 10.22 115 HIS A CA 1
ATOM 858 C C . HIS A 1 115 ? 9.247 22.018 -10.537 1.00 9.76 115 HIS A C 1
ATOM 859 O O . HIS A 1 115 ? 8.069 21.697 -10.557 1.00 9.84 115 HIS A O 1
ATOM 866 N N . HIS A 1 116 ? 9.635 23.280 -10.458 1.00 10.73 116 HIS A N 1
ATOM 867 C CA . HIS A 1 116 ? 8.724 24.401 -10.194 1.00 11.30 116 HIS A CA 1
ATOM 868 C C . HIS A 1 116 ? 7.700 24.468 -11.321 1.00 11.70 116 HIS A C 1
ATOM 869 O O . HIS A 1 116 ? 6.545 24.867 -11.062 1.00 11.88 116 HIS A O 1
ATOM 876 N N . ASP A 1 117 ? 8.092 24.158 -12.539 1.00 12.60 117 ASP A N 1
ATOM 877 C CA . ASP A 1 117 ? 7.225 24.156 -13.717 1.00 13.10 117 ASP A CA 1
ATOM 878 C C . ASP A 1 117 ? 6.013 23.219 -13.629 1.00 12.47 117 ASP A C 1
ATOM 879 O O . ASP A 1 117 ? 5.102 23.304 -14.455 1.00 13.25 117 ASP A O 1
ATOM 884 N N . ARG A 1 118 ? 6.007 22.323 -12.641 1.00 11.14 118 ARG A N 1
ATOM 885 C CA . ARG A 1 118 ? 4.940 21.335 -12.471 1.00 10.38 118 ARG A CA 1
ATOM 886 C C . ARG A 1 118 ? 3.939 21.712 -11.379 1.00 10.08 118 ARG A C 1
ATOM 887 O O . ARG A 1 118 ? 3.061 20.914 -11.043 1.00 9.72 118 ARG A O 1
ATOM 895 N N . LEU A 1 119 ? 4.050 22.931 -10.854 1.00 9.66 119 LEU A N 1
ATOM 896 C CA . LEU A 1 119 ? 3.229 23.387 -9.732 1.00 9.73 119 LEU A CA 1
ATOM 897 C C . LEU A 1 119 ? 2.203 24.449 -10.120 1.00 9.64 119 LEU A C 1
ATOM 898 O O . LEU A 1 119 ? 2.535 25.434 -10.787 1.00 10.12 119 LEU A O 1
ATOM 903 N N . SER A 1 120 ? 0.961 24.232 -9.689 1.00 9.90 120 SER A N 1
ATOM 904 C CA . SER A 1 120 ? -0.082 25.259 -9.668 1.00 10.05 120 SER A CA 1
ATOM 905 C C . SER A 1 120 ? 0.000 26.058 -8.370 1.00 9.77 120 SER A C 1
ATOM 906 O O . SER A 1 120 ? -0.232 27.267 -8.344 1.00 10.30 120 SER A O 1
ATOM 909 N N . SER A 1 121 ? 0.326 25.355 -7.292 1.00 9.34 121 SER A N 1
ATOM 910 C CA . SER A 1 121 ? 0.449 25.941 -5.964 1.00 8.92 121 SER A CA 1
ATOM 911 C C . SER A 1 121 ? 1.134 24.955 -5.035 1.00 8.87 121 SER A C 1
ATOM 912 O O . SER A 1 121 ? 1.284 23.778 -5.359 1.00 8.46 121 SER A O 1
ATOM 915 N N . LEU A 1 122 ? 1.534 25.457 -3.888 1.00 8.79 122 LEU A N 1
ATOM 916 C CA . LEU A 1 122 ? 2.242 24.653 -2.878 1.00 9.00 122 LEU A CA 1
ATOM 917 C C . LEU A 1 122 ? 1.558 24.854 -1.529 1.00 8.58 122 LEU A C 1
ATOM 918 O O . LEU A 1 122 ? 1.231 25.975 -1.160 1.00 8.27 122 LEU A O 1
ATOM 923 N N . THR A 1 123 ? 1.340 23.755 -0.830 1.00 7.89 123 THR A N 1
ATOM 924 C CA . THR A 1 123 ? 0.860 23.770 0.541 1.00 8.01 123 THR A CA 1
ATOM 925 C C . THR A 1 123 ? 1.776 22.887 1.356 1.00 8.19 123 THR A C 1
ATOM 926 O O . THR A 1 123 ? 2.107 21.780 0.937 1.00 7.87 123 THR A O 1
ATOM 930 N N . MET A 1 124 ? 2.184 23.369 2.519 1.00 8.42 124 MET A N 1
ATOM 931 C CA . MET A 1 124 ? 3.014 22.574 3.429 1.00 8.60 124 MET A CA 1
ATOM 932 C C . MET A 1 124 ? 2.469 22.657 4.842 1.00 8.90 124 MET A C 1
ATOM 933 O O . MET A 1 124 ? 2.092 23.726 5.300 1.00 8.60 124 MET A O 1
ATOM 938 N N . LEU A 1 125 ? 2.390 21.516 5.515 1.00 9.24 125 LEU A N 1
ATOM 939 C CA . LEU A 1 125 ? 1.985 21.479 6.915 1.00 9.68 125 LEU A CA 1
ATOM 940 C C . LEU A 1 125 ? 2.796 20.458 7.691 1.00 9.81 125 LEU A C 1
ATOM 941 O O . LEU A 1 125 ? 3.306 19.496 7.119 1.00 9.43 125 LEU A O 1
ATOM 946 N N . LEU A 1 126 ? 2.898 20.683 8.998 1.00 10.30 126 LEU A N 1
ATOM 947 C CA . LEU A 1 126 ? 3.571 19.774 9.929 1.00 10.73 126 LEU A CA 1
ATOM 948 C C . LEU A 1 126 ? 5.072 19.605 9.669 1.00 10.60 126 LEU A C 1
ATOM 949 O O . LEU A 1 126 ? 5.672 18.604 10.048 1.00 10.99 126 LEU A O 1
ATOM 954 N N . GLY A 1 127 ? 5.678 20.612 9.060 1.00 10.16 127 GLY A N 1
ATOM 955 C CA . GLY A 1 127 ? 7.078 20.550 8.698 1.00 10.10 127 GLY A CA 1
ATOM 956 C C . GLY A 1 127 ? 7.800 21.857 8.926 1.00 9.62 127 GLY A C 1
ATOM 957 O O . GLY A 1 127 ? 7.358 22.714 9.689 1.00 9.55 127 GLY A O 1
ATOM 958 N N . GLY A 1 128 ? 8.935 22.001 8.260 1.00 8.79 128 GLY A N 1
ATOM 959 C CA . GLY A 1 128 ? 9.738 23.198 8.409 1.00 8.61 128 GLY A CA 1
ATOM 960 C C . GLY A 1 128 ? 10.721 23.366 7.277 1.00 8.24 128 GLY A C 1
ATOM 961 O O . GLY A 1 128 ? 10.778 22.553 6.364 1.00 8.64 128 GLY A O 1
ATOM 962 N N . GLY A 1 129 ? 11.505 24.434 7.353 1.00 8.25 129 GLY A N 1
ATOM 963 C CA . GLY A 1 129 ? 12.359 24.846 6.251 1.00 8.16 129 GLY A CA 1
ATOM 964 C C . GLY A 1 129 ? 13.556 23.949 6.002 1.00 7.98 129 GLY A C 1
ATOM 965 O O . GLY A 1 129 ? 14.017 23.248 6.891 1.00 8.05 129 GLY A O 1
ATOM 966 N N . LEU A 1 130 ? 14.076 24.014 4.778 1.00 8.25 130 LEU A N 1
ATOM 967 C CA . LEU A 1 130 ? 15.265 23.254 4.386 1.00 9.02 130 LEU A CA 1
ATOM 968 C C . LEU A 1 130 ? 16.519 23.644 5.156 1.00 9.70 130 LEU A C 1
ATOM 969 O O . LEU A 1 130 ? 17.486 22.889 5.172 1.00 9.81 130 LEU A O 1
ATOM 974 N N . ASP A 1 131 ? 16.507 24.817 5.775 1.00 10.44 131 ASP A N 1
ATOM 975 C CA . ASP A 1 131 ? 17.610 25.244 6.643 1.00 10.90 131 ASP A CA 1
ATOM 976 C C . ASP A 1 131 ? 17.518 24.717 8.085 1.00 11.09 131 ASP A C 1
ATOM 977 O O . ASP A 1 131 ? 18.355 25.049 8.921 1.00 12.26 131 ASP A O 1
ATOM 982 N N . ILE A 1 132 ? 16.514 23.895 8.376 1.00 10.65 132 ILE A N 1
ATOM 983 C CA . ILE A 1 132 ? 16.391 23.261 9.686 1.00 10.53 132 ILE A CA 1
ATOM 984 C C . ILE A 1 132 ? 17.067 21.894 9.630 1.00 10.98 132 ILE A C 1
ATOM 985 O O . ILE A 1 132 ? 16.631 21.003 8.892 1.00 11.09 132 ILE A O 1
ATOM 990 N N . ASP A 1 133 ? 18.126 21.742 10.419 1.00 11.51 133 ASP A N 1
ATOM 991 C CA . ASP A 1 133 ? 18.942 20.528 10.466 1.00 12.28 133 ASP A CA 1
ATOM 992 C C . ASP A 1 133 ? 18.246 19.522 11.387 1.00 12.29 133 ASP A C 1
ATOM 993 O O . ASP A 1 133 ? 18.681 19.275 12.504 1.00 12.02 133 ASP A O 1
ATOM 998 N N . PHE A 1 134 ? 17.151 18.948 10.901 1.00 12.32 134 PHE A N 1
ATOM 999 C CA . PHE A 1 134 ? 16.195 18.235 11.740 1.00 12.74 134 PHE A CA 1
ATOM 1000 C C . PHE A 1 134 ? 16.775 17.022 12.458 1.00 12.76 134 PHE A C 1
ATOM 1001 O O . PHE A 1 134 ? 16.552 16.853 13.651 1.00 12.50 134 PHE A O 1
ATOM 1009 N N . ASP A 1 135 ? 17.514 16.179 11.742 1.00 13.25 135 ASP A N 1
ATOM 1010 C CA . ASP A 1 135 ? 18.091 14.980 12.356 1.00 13.65 135 ASP A CA 1
ATOM 1011 C C . ASP A 1 135 ? 19.092 15.370 13.430 1.00 13.20 135 ASP A C 1
ATOM 1012 O O . ASP A 1 135 ? 19.118 14.772 14.503 1.00 13.62 135 ASP A O 1
ATOM 1017 N N . ALA A 1 136 ? 19.905 16.380 13.140 1.00 12.79 136 ALA A N 1
ATOM 1018 C CA . ALA A 1 136 ? 20.862 16.896 14.109 1.00 12.42 136 ALA A CA 1
ATOM 1019 C C . ALA A 1 136 ? 20.156 17.476 15.324 1.00 12.40 136 ALA A C 1
ATOM 1020 O O . ALA A 1 136 ? 20.644 17.358 16.436 1.00 12.35 136 ALA A O 1
ATOM 1022 N N . ASN A 1 137 ? 19.000 18.086 15.104 1.00 11.75 137 ASN A N 1
ATOM 1023 C CA . ASN A 1 137 ? 18.231 18.673 16.189 1.00 11.72 137 ASN A CA 1
ATOM 1024 C C . ASN A 1 137 ? 17.610 17.634 17.109 1.00 11.83 137 ASN A C 1
ATOM 1025 O O . ASN A 1 137 ? 17.448 17.902 18.286 1.00 11.99 137 ASN A O 1
ATOM 1030 N N . ILE A 1 138 ? 17.268 16.457 16.591 1.00 12.38 138 ILE A N 1
ATOM 1031 C CA . ILE A 1 138 ? 16.763 15.380 17.444 1.00 12.79 138 ILE A CA 1
ATOM 1032 C C . ILE A 1 138 ? 17.873 15.003 18.418 1.00 13.47 138 ILE A C 1
ATOM 1033 O O . ILE A 1 138 ? 17.645 14.870 19.615 1.00 12.78 138 ILE A O 1
ATOM 1038 N N . GLU A 1 139 ? 19.078 14.839 17.884 1.00 14.11 139 GLU A N 1
ATOM 1039 C CA . GLU A 1 139 ? 20.260 14.535 18.686 1.00 15.17 139 GLU A CA 1
ATOM 1040 C C . GLU A 1 139 ? 20.497 15.630 19.730 1.00 15.23 139 GLU A C 1
ATOM 1041 O O . GLU A 1 139 ? 20.740 15.340 20.899 1.00 15.25 139 GLU A O 1
ATOM 1047 N N . ARG A 1 140 ? 20.391 16.888 19.316 1.00 15.51 140 ARG A N 1
ATOM 1048 C CA . ARG A 1 140 ? 20.626 18.014 20.216 1.00 15.73 140 ARG A CA 1
ATOM 1049 C C . ARG A 1 140 ? 19.600 18.109 21.343 1.00 16.03 140 ARG A C 1
ATOM 1050 O O . ARG A 1 140 ? 19.974 18.338 22.487 1.00 16.24 140 ARG A O 1
ATOM 1058 N N . VAL A 1 141 ? 18.320 17.912 21.038 1.00 16.42 141 VAL A N 1
ATOM 1059 C CA . VAL A 1 141 ? 17.284 18.002 22.071 1.00 16.86 141 VAL A CA 1
ATOM 1060 C C . VAL A 1 141 ? 17.427 16.891 23.118 1.00 17.43 141 VAL A C 1
ATOM 1061 O O . VAL A 1 141 ? 17.153 17.110 24.295 1.00 17.53 141 VAL A O 1
ATOM 1065 N N . MET A 1 142 ? 17.872 15.711 22.692 1.00 18.26 142 MET A N 1
ATOM 1066 C CA . MET A 1 142 ? 18.079 14.597 23.615 1.00 19.18 142 MET A CA 1
ATOM 1067 C C . MET A 1 142 ? 19.251 14.872 24.564 1.00 19.55 142 MET A C 1
ATOM 1068 O O . MET A 1 142 ? 19.254 14.403 25.701 1.00 19.51 142 MET A O 1
ATOM 1073 N N . ARG A 1 143 ? 20.224 15.652 24.099 1.00 20.13 143 ARG A N 1
ATOM 1074 C CA . ARG A 1 143 ? 21.395 16.009 24.899 1.00 20.96 143 ARG A CA 1
ATOM 1075 C C . ARG A 1 143 ? 21.236 17.333 25.640 1.00 20.98 143 ARG A C 1
ATOM 1076 O O . ARG A 1 143 ? 22.114 17.715 26.412 1.00 21.56 143 ARG A O 1
ATOM 1084 N N . GLY A 1 144 ? 20.123 18.025 25.411 1.00 21.03 144 GLY A N 1
ATOM 1085 C CA . GLY A 1 144 ? 19.875 19.315 26.026 1.00 21.09 144 GLY A CA 1
ATOM 1086 C C . GLY A 1 144 ? 20.681 20.459 25.435 1.00 21.37 144 GLY A C 1
ATOM 1087 O O . GLY A 1 144 ? 20.944 21.448 26.117 1.00 21.61 144 GLY A O 1
ATOM 1088 N N . GLU A 1 145 ? 21.065 20.333 24.159 1.00 21.32 145 GLU A N 1
ATOM 1089 C CA . GLU A 1 145 ? 21.779 21.393 23.443 1.00 21.35 145 GLU A CA 1
ATOM 1090 C C . GLU A 1 145 ? 20.753 22.163 22.624 1.00 20.88 145 GLU A C 1
ATOM 1091 O O . GLU A 1 145 ? 19.766 21.624 22.135 1.00 20.76 145 GLU A O 1
ATOM 1097 N N . PRO A 1 146 ? 21.028 23.466 22.409 1.00 20.31 146 PRO A N 1
ATOM 1098 C CA . PRO A 1 146 ? 20.150 24.294 21.581 1.00 19.85 146 PRO A CA 1
ATOM 1099 C C . PRO A 1 146 ? 20.286 23.920 20.109 1.00 19.23 146 PRO A C 1
ATOM 1100 O O . PRO A 1 146 ? 21.340 23.438 19.688 1.00 19.13 146 PRO A O 1
ATOM 1104 N N . THR A 1 147 ? 19.223 24.129 19.343 1.00 18.37 147 THR A N 1
ATOM 1105 C CA . THR A 1 147 ? 19.304 24.018 17.894 1.00 17.89 147 THR A CA 1
ATOM 1106 C C . THR A 1 147 ? 20.144 25.189 17.381 1.00 17.98 147 THR A C 1
ATOM 1107 O O . THR A 1 147 ? 20.150 26.271 17.971 1.00 17.83 147 THR A O 1
ATOM 1111 N N . LEU A 1 148 ? 20.849 24.977 16.280 1.00 17.93 148 LEU A N 1
ATOM 1112 C CA . LEU A 1 148 ? 21.678 26.036 15.710 1.00 18.16 148 LEU A CA 1
ATOM 1113 C C . LEU A 1 148 ? 20.844 27.042 14.901 1.00 17.71 148 LEU A C 1
ATOM 1114 O O . LEU A 1 148 ? 21.314 28.136 14.581 1.00 18.12 148 LEU A O 1
ATOM 1119 N N . ASP A 1 149 ? 19.602 26.676 14.594 1.00 16.76 149 ASP A N 1
ATOM 1120 C CA . ASP A 1 149 ? 18.675 27.586 13.917 1.00 16.09 149 ASP A CA 1
ATOM 1121 C C . ASP A 1 149 ? 17.911 28.487 14.898 1.00 15.97 149 ASP A C 1
ATOM 1122 O O . ASP A 1 149 ? 17.327 29.488 14.496 1.00 15.72 149 ASP A O 1
ATOM 1127 N N . GLY A 1 150 ? 17.917 28.138 16.182 1.00 16.11 150 GLY A N 1
ATOM 1128 C CA . GLY A 1 150 ? 17.261 28.946 17.199 1.00 16.34 150 GLY A CA 1
ATOM 1129 C C . GLY A 1 150 ? 15.767 28.710 17.374 1.00 16.40 150 GLY A C 1
ATOM 1130 O O . GLY A 1 150 ? 15.152 29.266 18.281 1.00 17.09 150 GLY A O 1
ATOM 1131 N N . LEU A 1 151 ? 15.175 27.892 16.512 1.00 16.02 151 LEU A N 1
ATOM 1132 C CA . LEU A 1 151 ? 13.757 27.554 16.620 1.00 15.82 151 LEU A CA 1
ATOM 1133 C C . LEU A 1 151 ? 13.610 26.299 17.469 1.00 15.24 151 LEU A C 1
ATOM 1134 O O . LEU A 1 151 ? 14.577 25.560 17.644 1.00 14.66 151 LEU A O 1
ATOM 1139 N N . PRO A 1 152 ? 12.412 26.035 17.989 1.00 14.62 152 PRO A N 1
ATOM 1140 C CA . PRO A 1 152 ? 12.221 24.881 18.873 1.00 14.36 152 PRO A CA 1
ATOM 1141 C C . PRO A 1 152 ? 12.480 23.556 18.163 1.00 13.80 152 PRO A C 1
ATOM 1142 O O . PRO A 1 152 ? 12.046 23.360 17.027 1.00 13.46 152 PRO A O 1
ATOM 1146 N N . GLY A 1 153 ? 13.201 22.661 18.835 1.00 13.34 153 GLY A N 1
ATOM 1147 C CA . GLY A 1 153 ? 13.374 21.307 18.365 1.00 13.22 153 GLY A CA 1
ATOM 1148 C C . GLY A 1 153 ? 12.141 20.481 18.686 1.00 13.01 153 GLY A C 1
ATOM 1149 O O . GLY A 1 153 ? 11.176 20.986 19.268 1.00 12.86 153 GLY A O 1
ATOM 1150 N N . PRO A 1 154 ? 12.157 19.214 18.291 1.00 13.13 154 PRO A N 1
ATOM 1151 C CA . PRO A 1 154 ? 11.074 18.292 18.648 1.00 13.40 154 PRO A CA 1
ATOM 1152 C C . PRO A 1 154 ? 10.900 18.204 20.163 1.00 13.36 154 PRO A C 1
ATOM 1153 O O . PRO A 1 154 ? 11.874 18.294 20.911 1.00 13.48 154 PRO A O 1
ATOM 1157 N N . GLN A 1 155 ? 9.658 18.028 20.592 1.00 13.19 155 GLN A N 1
ATOM 1158 C CA . GLN A 1 155 ? 9.278 18.149 21.990 1.00 13.73 155 GLN A CA 1
ATOM 1159 C C . GLN A 1 155 ? 9.024 16.762 22.562 1.00 13.52 155 GLN A C 1
ATOM 1160 O O . GLN A 1 155 ? 9.150 15.764 21.855 1.00 13.29 155 GLN A O 1
ATOM 1169 N N . GLN A 1 156 ? 8.670 16.702 23.842 1.00 14.07 156 GLN A N 1
ATOM 1170 C CA . GLN A 1 156 ? 8.566 15.432 24.549 1.00 14.42 156 GLN A CA 1
ATOM 1171 C C . GLN A 1 156 ? 7.623 14.422 23.886 1.00 13.90 156 GLN A C 1
ATOM 1172 O O . GLN A 1 156 ? 7.962 13.249 23.820 1.00 13.77 156 GLN A O 1
ATOM 1178 N N . PRO A 1 157 ? 6.451 14.832 23.404 1.00 13.65 157 PRO A N 1
ATOM 1179 C CA . PRO A 1 157 ? 5.561 13.862 22.753 1.00 13.94 157 PRO A CA 1
ATOM 1180 C C . PRO A 1 157 ? 6.208 13.152 21.557 1.00 14.18 157 PRO A C 1
ATOM 1181 O O . PRO A 1 157 ? 5.893 11.994 21.295 1.00 13.73 157 PRO A O 1
ATOM 1185 N N . PHE A 1 158 ? 7.095 13.837 20.839 1.00 14.48 158 PHE A N 1
ATOM 1186 C CA . PHE A 1 158 ? 7.853 13.194 19.769 1.00 14.90 158 PHE A CA 1
ATOM 1187 C C . PHE A 1 158 ? 8.745 12.082 20.319 1.00 15.72 158 PHE A C 1
ATOM 1188 O O . PHE A 1 158 ? 8.761 10.976 19.789 1.00 15.22 158 PHE A O 1
ATOM 1196 N N . LEU A 1 159 ? 9.477 12.384 21.387 1.00 16.78 159 LEU A N 1
ATOM 1197 C CA . LEU A 1 159 ? 10.353 11.401 22.024 1.00 17.90 159 LEU A CA 1
ATOM 1198 C C . LEU A 1 159 ? 9.546 10.225 22.575 1.00 18.45 159 LEU A C 1
ATOM 1199 O O . LEU A 1 159 ? 9.970 9.077 22.464 1.00 18.45 159 LEU A O 1
ATOM 1204 N N . ASP A 1 160 ? 8.380 10.521 23.145 1.00 19.07 160 ASP A N 1
ATOM 1205 C CA . ASP A 1 160 ? 7.477 9.496 23.675 1.00 19.84 160 ASP A CA 1
ATOM 1206 C C . ASP A 1 160 ? 6.997 8.562 22.568 1.00 20.23 160 ASP A C 1
ATOM 1207 O O . ASP A 1 160 ? 6.906 7.354 22.767 1.00 20.47 160 ASP A O 1
ATOM 1212 N N . ALA A 1 161 ? 6.689 9.128 21.404 1.00 20.64 161 ALA A N 1
ATOM 1213 C CA . ALA A 1 161 ? 6.213 8.354 20.263 1.00 21.06 161 ALA A CA 1
ATOM 1214 C C . ALA A 1 161 ? 7.311 7.433 19.736 1.00 21.70 161 ALA A C 1
ATOM 1215 O O . ALA A 1 161 ? 7.026 6.316 19.316 1.00 21.45 161 ALA A O 1
ATOM 1217 N N . LEU A 1 162 ? 8.558 7.901 19.772 1.00 22.31 162 LEU A N 1
ATOM 1218 C CA . LEU A 1 162 ? 9.700 7.082 19.365 1.00 23.14 162 LEU A CA 1
ATOM 1219 C C . LEU A 1 162 ? 9.898 5.921 20.337 1.00 23.64 162 LEU A C 1
ATOM 1220 O O . LEU A 1 162 ? 10.257 4.823 19.926 1.00 23.78 162 LEU A O 1
ATOM 1225 N N . ALA A 1 163 ? 9.654 6.170 21.623 1.00 24.54 163 ALA A N 1
ATOM 1226 C CA . ALA A 1 163 ? 9.803 5.148 22.662 1.00 25.15 163 ALA A CA 1
ATOM 1227 C C . ALA A 1 163 ? 8.751 4.047 22.523 1.00 25.79 163 ALA A C 1
ATOM 1228 O O . ALA A 1 163 ? 9.044 2.868 22.738 1.00 25.90 163 ALA A O 1
ATOM 1230 N N . LEU A 1 164 ? 7.531 4.441 22.165 1.00 26.54 164 LEU A N 1
ATOM 1231 C CA . LEU A 1 164 ? 6.442 3.498 21.913 1.00 27.11 164 LEU A CA 1
ATOM 1232 C C . LEU A 1 164 ? 6.728 2.672 20.672 1.00 27.54 164 LEU A C 1
ATOM 1233 O O . LEU A 1 164 ? 6.438 1.477 20.642 1.00 27.52 164 LEU A O 1
ATOM 1238 N N . MET A 1 165 ? 7.290 3.317 19.651 1.00 28.03 165 MET A N 1
ATOM 1239 C CA . MET A 1 165 ? 7.640 2.643 18.399 1.00 28.42 165 MET A CA 1
ATOM 1240 C C . MET A 1 165 ? 8.705 1.554 18.624 1.00 28.54 165 MET A C 1
ATOM 1241 O O . MET A 1 165 ? 8.798 0.608 17.844 1.00 28.74 165 MET A O 1
ATOM 1246 N N . ASN A 1 166 ? 9.483 1.659 19.706 1.00 28.70 166 ASN A N 1
ATOM 1247 C CA . ASN A 1 166 ? 10.518 0.677 20.057 1.00 28.76 166 ASN A CA 1
ATOM 1248 C C . ASN A 1 166 ? 9.876 -0.547 20.717 1.00 28.75 166 ASN A C 1
ATOM 1249 O O . ASN A 1 166 ? 10.472 -1.653 20.641 1.00 29.11 166 ASN A O 1
ATOM 1254 N N . GLN A 1 167 ? 8.743 -0.426 21.385 1.00 28.62 167 GLN A N 1
ATOM 1255 C CA . GLN A 1 167 ? 8.090 -1.523 22.113 1.00 28.25 167 GLN A CA 1
ATOM 1256 C C . GLN A 1 167 ? 7.491 -2.525 21.123 1.00 27.99 167 GLN A C 1
ATOM 1257 O O . GLN A 1 167 ? 6.899 -2.176 20.112 1.00 27.83 167 GLN A O 1
ATOM 1263 N N . PRO A 1 168 ? 7.565 -3.834 21.467 1.00 27.59 168 PRO A N 1
ATOM 1264 C CA . PRO A 1 168 ? 7.162 -4.916 20.594 1.00 27.12 168 PRO A CA 1
ATOM 1265 C C . PRO A 1 168 ? 5.674 -5.024 20.610 1.00 26.48 168 PRO A C 1
ATOM 1266 O O . PRO A 1 168 ? 4.970 -4.841 21.609 1.00 26.82 168 PRO A O 1
ATOM 1270 N N . ALA A 1 169 ? 5.102 -5.392 19.422 1.00 25.48 169 ALA A N 1
ATOM 1271 C CA . ALA A 1 169 ? 3.690 -5.730 19.269 1.00 24.38 169 ALA A CA 1
ATOM 1272 C C . ALA A 1 169 ? 3.581 -7.035 18.488 1.00 23.46 169 ALA A C 1
ATOM 1273 O O . ALA A 1 169 ? 4.091 -7.144 17.371 1.00 23.69 169 ALA A O 1
ATOM 1275 N N . GLU A 1 170 ? 2.939 -8.018 19.097 1.00 22.08 170 GLU A N 1
ATOM 1276 C CA . GLU A 1 170 ? 2.765 -9.336 18.469 1.00 21.04 170 GLU A CA 1
ATOM 1277 C C . GLU A 1 170 ? 1.336 -9.477 17.937 1.00 19.85 170 GLU A C 1
ATOM 1278 O O . GLU A 1 170 ? 0.383 -9.466 18.714 1.00 20.04 170 GLU A O 1
ATOM 1284 N N . GLY A 1 171 ? 1.213 -9.590 16.620 1.00 18.38 171 GLY A N 1
ATOM 1285 C CA . GLY A 1 171 ? -0.079 -9.794 15.991 1.00 17.15 171 GLY A CA 1
ATOM 1286 C C . GLY A 1 171 ? -0.724 -8.503 15.530 1.00 16.04 171 GLY A C 1
ATOM 1287 O O . GLY A 1 171 ? -0.331 -7.415 15.955 1.00 15.18 171 GLY A O 1
ATOM 1288 N N . ARG A 1 172 ? -1.742 -8.640 14.685 1.00 14.87 172 ARG A N 1
ATOM 1289 C CA . ARG A 1 172 ? -2.372 -7.506 14.009 1.00 14.35 172 ARG A CA 1
ATOM 1290 C C . ARG A 1 172 ? -3.101 -6.574 14.967 1.00 13.87 172 ARG A C 1
ATOM 1291 O O . ARG A 1 172 ? -2.988 -5.356 14.857 1.00 13.21 172 ARG A O 1
ATOM 1299 N N . ALA A 1 173 ? -3.858 -7.143 15.897 1.00 13.38 173 ALA A N 1
ATOM 1300 C CA . ALA A 1 173 ? -4.608 -6.337 16.853 1.00 13.42 173 ALA A CA 1
ATOM 1301 C C . ALA A 1 173 ? -3.668 -5.462 17.681 1.00 13.11 173 ALA A C 1
ATOM 1302 O O . ALA A 1 173 ? -3.930 -4.272 17.879 1.00 13.02 173 ALA A O 1
ATOM 1304 N N . ALA A 1 174 ? -2.565 -6.055 18.135 1.00 12.95 174 ALA A N 1
ATOM 1305 C CA . ALA A 1 174 ? -1.574 -5.349 18.939 1.00 12.47 174 ALA A CA 1
ATOM 1306 C C . ALA A 1 174 ? -0.849 -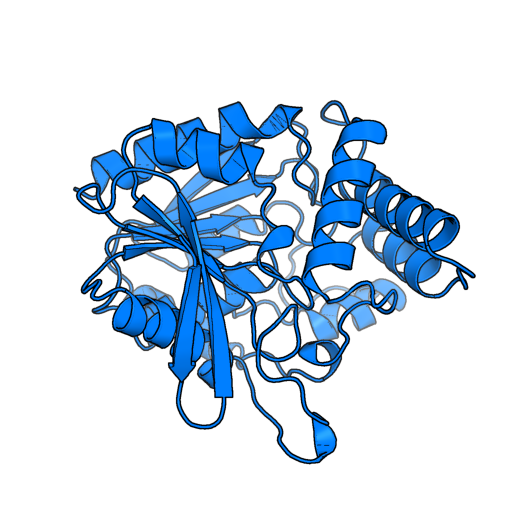4.288 18.122 1.00 12.22 174 ALA A C 1
ATOM 1307 O O . ALA A 1 174 ? -0.522 -3.224 18.640 1.00 12.04 174 ALA A O 1
ATOM 1309 N N . GLU A 1 175 ? -0.592 -4.576 16.849 1.00 11.51 175 GLU A N 1
ATOM 1310 C CA . GLU A 1 175 ? 0.090 -3.624 15.980 1.00 11.11 175 GLU A CA 1
ATOM 1311 C C . GLU A 1 175 ? -0.794 -2.405 15.744 1.00 10.83 175 GLU A C 1
ATOM 1312 O O . GLU A 1 175 ? -0.320 -1.268 15.826 1.00 10.47 175 GLU A O 1
ATOM 1318 N N . VAL A 1 176 ? -2.073 -2.636 15.451 1.00 10.70 176 VAL A N 1
ATOM 1319 C CA . VAL A 1 176 ? -3.022 -1.546 15.245 1.00 10.78 176 VAL A CA 1
ATOM 1320 C C . VAL A 1 176 ? -3.121 -0.685 16.508 1.00 10.75 176 VAL A C 1
ATOM 1321 O O . VAL A 1 176 ? -3.042 0.539 16.435 1.00 10.96 176 VAL A O 1
ATOM 1325 N N . ALA A 1 177 ? -3.277 -1.326 17.664 1.00 10.63 177 ALA A N 1
ATOM 1326 C CA . ALA A 1 177 ? -3.385 -0.597 18.928 1.00 10.54 177 ALA A CA 1
ATOM 1327 C C . ALA A 1 177 ? -2.140 0.245 19.191 1.00 10.59 177 ALA A C 1
ATOM 1328 O O . ALA A 1 177 ? -2.244 1.387 19.644 1.00 10.88 177 ALA A O 1
ATOM 1330 N N . LYS A 1 178 ? -0.974 -0.318 18.893 1.00 10.52 178 LYS A N 1
ATOM 1331 C CA . LYS A 1 178 ? 0.301 0.364 19.085 1.00 10.68 178 LYS A CA 1
ATOM 1332 C C . LYS A 1 178 ? 0.360 1.607 18.203 1.00 10.47 178 LYS A C 1
ATOM 1333 O O . LYS A 1 178 ? 0.717 2.689 18.666 1.00 10.25 178 LYS A O 1
ATOM 1339 N N . ARG A 1 179 ? 0.000 1.450 16.933 1.00 10.31 179 ARG A N 1
ATOM 1340 C CA . ARG A 1 179 ? 0.044 2.565 15.995 1.00 10.04 179 ARG A CA 1
ATOM 1341 C C . ARG A 1 179 ? -0.921 3.666 16.422 1.00 10.00 179 ARG A C 1
ATOM 1342 O O . ARG A 1 179 ? -0.570 4.844 16.401 1.00 10.28 179 ARG A O 1
ATOM 1350 N N . VAL A 1 180 ? -2.129 3.281 16.830 1.00 9.65 180 VAL A N 1
ATOM 1351 C CA . VAL A 1 180 ? -3.124 4.243 17.291 1.00 9.46 180 VAL A CA 1
ATOM 1352 C C . VAL A 1 180 ? -2.597 4.993 18.516 1.00 9.77 180 VAL A C 1
ATOM 1353 O O . VAL A 1 180 ? -2.765 6.204 18.615 1.00 9.40 180 VAL A O 1
ATOM 1357 N N . SER A 1 181 ? -1.933 4.284 19.426 1.00 10.09 181 SER A N 1
ATOM 1358 C CA . SER A 1 181 ? -1.374 4.919 20.625 1.00 10.84 181 SER A CA 1
ATOM 1359 C C . SER A 1 181 ? -0.321 5.964 20.247 1.00 10.50 181 SER A C 1
ATOM 1360 O O . SER A 1 181 ? -0.233 7.006 20.885 1.00 10.66 181 SER A O 1
ATOM 1363 N N . LYS A 1 182 ? 0.455 5.686 19.201 1.00 10.17 182 LYS A N 1
ATOM 1364 C CA . LYS A 1 182 ? 1.451 6.624 18.679 1.00 10.19 182 LYS A CA 1
ATOM 1365 C C . LYS A 1 182 ? 0.771 7.882 18.159 1.00 9.46 182 LYS A C 1
ATOM 1366 O O . LYS A 1 182 ? 1.192 8.986 18.479 1.00 9.32 182 LYS A O 1
ATOM 1372 N N . TRP A 1 183 ? -0.280 7.722 17.359 1.00 9.16 183 TRP A N 1
ATOM 1373 C CA . TRP A 1 183 ? -0.975 8.878 16.788 1.00 9.05 183 TRP A CA 1
ATOM 1374 C C . TRP A 1 183 ? -1.654 9.706 17.863 1.00 8.86 183 TRP A C 1
ATOM 1375 O O . TRP A 1 183 ? -1.721 10.918 17.752 1.00 8.64 183 TRP A O 1
ATOM 1386 N N . ARG A 1 184 ? -2.150 9.045 18.902 1.00 9.20 184 ARG A N 1
ATOM 1387 C CA . ARG A 1 184 ? -2.815 9.721 20.005 1.00 9.29 184 ARG A CA 1
ATOM 1388 C C . ARG A 1 184 ? -1.825 10.626 20.738 1.00 9.30 184 ARG A C 1
ATOM 1389 O O . ARG A 1 184 ? -2.151 11.761 21.059 1.00 9.28 184 ARG A O 1
ATOM 1397 N N . ILE A 1 185 ? -0.611 10.122 20.963 1.00 9.45 185 ILE A N 1
ATOM 1398 C CA . ILE A 1 185 ? 0.470 10.905 21.568 1.00 9.71 185 ILE A CA 1
ATOM 1399 C C . ILE A 1 185 ? 0.819 12.125 20.705 1.00 9.29 185 ILE A C 1
ATOM 1400 O O . ILE A 1 185 ? 0.935 13.250 21.203 1.00 9.43 185 ILE A O 1
ATOM 1405 N N . LEU A 1 186 ? 0.989 11.900 19.406 1.00 8.83 186 LEU A N 1
ATOM 1406 C CA . LEU A 1 186 ? 1.393 12.969 18.485 1.00 8.77 186 LEU A CA 1
ATOM 1407 C C . LEU A 1 186 ? 0.289 14.000 18.234 1.00 8.65 186 LEU A C 1
ATOM 1408 O O . LEU A 1 186 ? 0.573 15.182 18.068 1.00 8.79 186 LEU A O 1
ATOM 1413 N N . SER A 1 187 ? -0.965 13.550 18.228 1.00 8.70 187 SER A N 1
ATOM 1414 C CA . SER A 1 187 ? -2.095 14.445 18.023 1.00 9.03 187 SER A CA 1
ATOM 1415 C C . SER A 1 187 ? -2.316 15.381 19.211 1.00 9.35 187 SER A C 1
ATOM 1416 O O . SER A 1 187 ? -2.722 16.529 19.033 1.00 9.98 187 SER A O 1
ATOM 1419 N N . GLY A 1 188 ? -2.057 14.885 20.416 1.00 10.26 188 GLY A N 1
ATOM 1420 C CA . GLY A 1 188 ? -2.300 15.651 21.627 1.00 10.26 188 GLY A CA 1
ATOM 1421 C C . GLY A 1 188 ? -3.778 15.705 21.969 1.00 10.27 188 GLY A C 1
ATOM 1422 O O . GL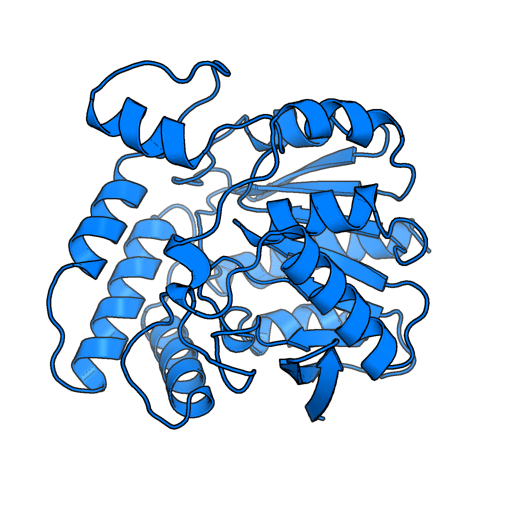Y A 1 188 ? -4.575 14.894 21.482 1.00 10.57 188 GLY A O 1
ATOM 1423 N N . THR A 1 189 ? -4.146 16.665 22.813 1.00 10.19 189 THR A N 1
ATOM 1424 C CA . THR A 1 189 ? -5.517 16.784 23.322 1.00 10.62 189 THR A CA 1
ATOM 1425 C C . THR A 1 189 ? -6.220 18.079 22.907 1.00 10.36 189 THR A C 1
ATOM 1426 O O . THR A 1 189 ? -7.336 18.350 23.346 1.00 10.58 189 THR A O 1
ATOM 1430 N N . GLY A 1 190 ? -5.576 18.873 22.056 1.00 10.45 190 GLY A N 1
ATOM 1431 C CA . GLY A 1 190 ? -6.102 20.168 21.660 1.00 10.49 190 GLY A CA 1
ATOM 1432 C C . GLY A 1 190 ? -7.278 20.120 20.704 1.00 10.31 190 GLY A C 1
ATOM 1433 O O . GLY A 1 190 ? -8.030 21.092 20.588 1.00 10.93 190 GLY A O 1
ATOM 1434 N N . VAL A 1 191 ? -7.408 19.002 19.993 1.00 10.22 191 VAL A N 1
ATOM 1435 C CA . VAL A 1 191 ? -8.594 18.688 19.199 1.00 9.95 191 VAL A CA 1
ATOM 1436 C C . VAL A 1 191 ? -9.039 17.262 19.537 1.00 10.19 191 VAL A C 1
ATOM 1437 O O . VAL A 1 191 ? -8.230 16.457 19.995 1.00 9.66 191 VAL A O 1
ATOM 1441 N N . PRO A 1 192 ? -10.316 16.944 19.342 1.00 10.43 192 PRO A N 1
ATOM 1442 C CA . PRO A 1 192 ? -10.804 15.584 19.596 1.00 10.55 192 PRO A CA 1
ATOM 1443 C C . PRO A 1 192 ? -10.087 14.499 18.788 1.00 10.80 192 PRO A C 1
ATOM 1444 O O . PRO A 1 192 ? -9.945 14.625 17.574 1.00 10.95 192 PRO A O 1
ATOM 1448 N N . PHE A 1 193 ? -9.653 13.449 19.484 1.00 10.78 193 PHE A N 1
ATOM 1449 C CA . PHE A 1 193 ? -9.011 12.283 18.877 1.00 11.09 193 PHE A CA 1
ATOM 1450 C C . PHE A 1 193 ? -9.920 11.087 19.092 1.00 11.73 193 PHE A C 1
ATOM 1451 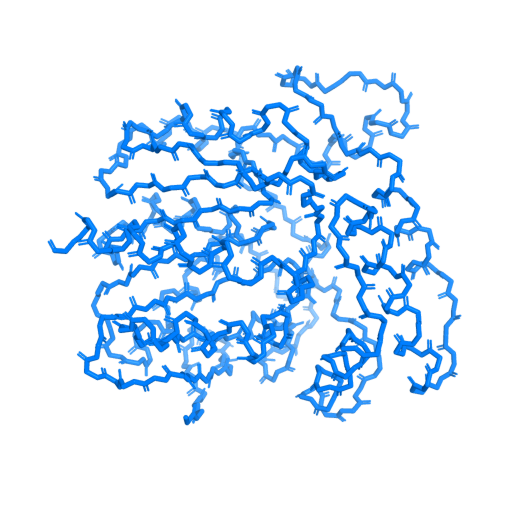O O . PHE A 1 193 ? -10.328 10.817 20.215 1.00 12.12 193 PHE A O 1
ATOM 1459 N N . ASP A 1 194 ? -10.259 10.392 18.014 1.00 12.09 194 ASP A N 1
ATOM 1460 C CA . ASP A 1 194 ? -11.062 9.183 18.107 1.00 12.53 194 ASP A CA 1
ATOM 1461 C C . ASP A 1 194 ? -10.239 7.943 17.769 1.00 12.58 194 ASP A C 1
ATOM 1462 O O . ASP A 1 194 ? -9.756 7.777 16.642 1.00 12.21 194 ASP A O 1
ATOM 1467 N N . ASP A 1 195 ? -10.106 7.055 18.741 1.00 12.38 195 ASP A N 1
ATOM 1468 C CA . ASP A 1 195 ? -9.250 5.888 18.578 1.00 12.72 195 ASP A CA 1
ATOM 1469 C C . ASP A 1 195 ? -9.807 4.912 17.556 1.00 12.52 195 ASP A C 1
ATOM 1470 O O . ASP A 1 195 ? -9.042 4.307 16.816 1.00 12.34 195 ASP A O 1
ATOM 1475 N N . ALA A 1 196 ? -11.131 4.767 17.514 1.00 12.18 196 ALA A N 1
ATOM 1476 C CA . ALA A 1 196 ? -11.768 3.831 16.599 1.00 11.99 196 ALA A CA 1
ATOM 1477 C C . ALA A 1 196 ? -11.517 4.209 15.146 1.00 11.55 196 ALA A C 1
ATOM 1478 O O . ALA A 1 196 ? -11.241 3.337 14.323 1.00 11.35 196 ALA A O 1
ATOM 1480 N N . GLU A 1 197 ? -11.597 5.499 14.827 1.00 11.37 197 GLU A N 1
ATOM 1481 C CA . GLU A 1 197 ? -11.386 5.942 13.453 1.00 11.16 197 GLU A CA 1
ATOM 1482 C C . GLU A 1 197 ? -9.926 5.734 13.051 1.00 10.56 197 GLU A C 1
ATOM 1483 O O . GLU A 1 197 ? -9.652 5.276 11.945 1.00 9.88 197 GLU A O 1
ATOM 1489 N N . TYR A 1 198 ? -8.991 6.033 13.950 1.00 10.10 198 TYR A N 1
ATOM 1490 C CA . TYR A 1 198 ? -7.574 5.851 13.637 1.00 9.86 198 TYR A CA 1
ATOM 1491 C C . TYR A 1 198 ? -7.216 4.373 13.520 1.00 9.96 198 TYR A C 1
ATOM 1492 O O . TYR A 1 198 ? -6.380 4.009 12.702 1.00 9.54 198 TYR A O 1
ATOM 1501 N N . ALA A 1 199 ? -7.870 3.530 14.320 1.00 9.97 199 ALA A N 1
ATOM 1502 C CA . ALA A 1 199 ? -7.715 2.081 14.206 1.00 9.96 199 ALA A CA 1
ATOM 1503 C C . ALA A 1 199 ? -8.152 1.599 12.831 1.00 9.73 199 ALA A C 1
ATOM 1504 O O . ALA A 1 199 ? -7.457 0.806 12.209 1.00 9.36 199 ALA A O 1
ATOM 1506 N N . ARG A 1 200 ? -9.303 2.070 12.360 1.00 9.55 200 ARG A N 1
ATOM 1507 C CA . ARG A 1 200 ? -9.776 1.705 11.029 1.00 10.14 200 ARG A CA 1
ATOM 1508 C C . ARG A 1 200 ? -8.792 2.181 9.963 1.00 9.36 200 ARG A C 1
ATOM 1509 O O . ARG A 1 200 ? -8.495 1.438 9.037 1.00 9.87 200 ARG A O 1
ATOM 1517 N N . TRP A 1 201 ? -8.261 3.393 10.103 1.00 8.65 201 TRP A N 1
ATOM 1518 C CA . TRP A 1 201 ? -7.304 3.905 9.131 1.00 8.55 201 TRP A CA 1
ATOM 1519 C C . TRP A 1 201 ? -6.030 3.054 9.082 1.00 8.43 201 TRP A C 1
ATOM 1520 O O . TRP A 1 201 ? -5.490 2.823 8.003 1.00 8.62 201 TRP A O 1
ATOM 1531 N N . GLU A 1 202 ? -5.565 2.574 10.236 1.00 8.47 202 GLU A N 1
ATOM 1532 C CA . GLU A 1 202 ? -4.390 1.707 10.279 1.00 8.57 202 GLU A CA 1
ATOM 1533 C C . GLU A 1 202 ? -4.697 0.300 9.773 1.00 8.92 202 GLU A C 1
ATOM 1534 O O . GLU A 1 202 ? -3.852 -0.325 9.141 1.00 8.84 202 GLU A O 1
ATOM 1540 N N . GLU A 1 203 ? -5.905 -0.192 10.026 1.00 9.39 203 GLU A N 1
ATOM 1541 C CA . GLU A 1 203 ? -6.315 -1.470 9.454 1.00 9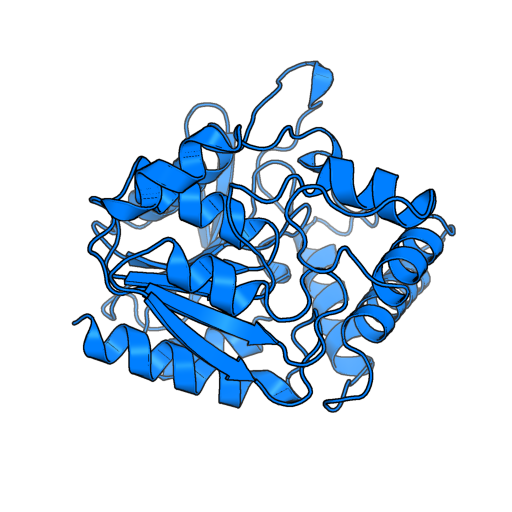.60 203 GLU A CA 1
ATOM 1542 C C . GLU A 1 203 ? -6.257 -1.399 7.924 1.00 9.14 203 GLU A C 1
ATOM 1543 O O . GLU A 1 203 ? -5.743 -2.301 7.277 1.00 9.10 203 GLU A O 1
ATOM 1549 N N . ARG A 1 204 ? -6.749 -0.306 7.348 1.00 8.88 204 ARG A N 1
ATOM 1550 C CA . ARG A 1 204 ? -6.678 -0.101 5.902 1.00 8.52 204 ARG A CA 1
ATOM 1551 C C . ARG A 1 204 ? -5.238 0.005 5.403 1.00 8.62 204 ARG A C 1
ATOM 1552 O O . ARG A 1 204 ? -4.916 -0.498 4.338 1.00 8.81 204 ARG A O 1
ATOM 1560 N N . ALA A 1 205 ? -4.379 0.684 6.157 1.00 8.65 205 ALA A N 1
ATOM 1561 C CA . ALA A 1 205 ? -2.968 0.811 5.799 1.00 8.38 205 ALA A CA 1
ATOM 1562 C C . ALA A 1 205 ? -2.250 -0.537 5.804 1.00 8.28 205 ALA A C 1
ATOM 1563 O O . ALA A 1 205 ? -1.405 -0.797 4.956 1.00 8.05 205 ALA A O 1
ATOM 1565 N N . ILE A 1 206 ? -2.592 -1.384 6.766 1.00 8.42 206 ILE A N 1
ATOM 1566 C CA . ILE A 1 206 ? -1.989 -2.707 6.870 1.00 8.65 206 ILE A CA 1
ATOM 1567 C C . ILE A 1 206 ? -2.496 -3.596 5.736 1.00 8.73 206 ILE A C 1
ATOM 1568 O O . ILE A 1 206 ? -1.698 -4.275 5.093 1.00 9.03 206 ILE A O 1
ATOM 1573 N N . ASP A 1 207 ? -3.803 -3.559 5.474 1.00 8.98 207 ASP A N 1
ATOM 1574 C CA . ASP A 1 207 ? -4.395 -4.281 4.342 1.00 9.03 207 ASP A CA 1
ATOM 1575 C C . ASP A 1 207 ? -3.731 -3.865 3.042 1.00 8.91 207 ASP A C 1
ATOM 1576 O O . ASP A 1 207 ? -3.408 -4.708 2.203 1.00 9.05 207 ASP A O 1
ATOM 1581 N N . HIS A 1 208 ? -3.516 -2.560 2.889 1.00 8.70 208 HIS A N 1
ATOM 1582 C CA . HIS A 1 208 ? -2.895 -2.018 1.690 1.00 8.84 208 HIS A CA 1
ATOM 1583 C C . HIS A 1 208 ? -1.480 -2.552 1.493 1.00 8.80 208 HIS A C 1
ATOM 1584 O O . HIS A 1 208 ? -1.027 -2.734 0.367 1.00 9.00 208 HIS A O 1
ATOM 1591 N N . ALA A 1 209 ? -0.790 -2.807 2.596 1.00 8.86 209 ALA A N 1
ATOM 1592 C CA . ALA A 1 209 ? 0.553 -3.388 2.567 1.00 9.52 209 ALA A CA 1
ATOM 1593 C C . ALA A 1 209 ? 0.542 -4.919 2.517 1.00 9.57 209 ALA A C 1
ATOM 1594 O O . ALA A 1 209 ? 1.518 -5.552 2.898 1.00 10.67 209 ALA A O 1
ATOM 1596 N N . GLY A 1 210 ? -0.546 -5.513 2.034 1.00 9.26 210 GLY A N 1
ATOM 1597 C CA . GLY A 1 210 ? -0.650 -6.960 1.960 1.00 9.19 210 GLY A CA 1
ATOM 1598 C C . GLY A 1 210 ? -0.755 -7.666 3.298 1.00 9.24 210 GLY A C 1
ATOM 1599 O O . GLY A 1 210 ? -0.406 -8.842 3.405 1.00 9.17 210 GLY A O 1
ATOM 1600 N N . GLY A 1 211 ? -1.246 -6.955 4.311 1.00 9.31 211 GLY A N 1
ATOM 1601 C CA . GLY A 1 211 ? -1.424 -7.494 5.648 1.00 9.56 211 GLY A CA 1
ATOM 1602 C C . GLY A 1 211 ? -0.168 -7.510 6.494 1.00 9.81 211 GLY A C 1
ATOM 1603 O O . GLY A 1 211 ? -0.207 -7.952 7.644 1.00 10.59 211 GLY A O 1
ATOM 1604 N N . VAL A 1 212 ? 0.942 -7.043 5.926 1.00 10.44 212 VAL A N 1
ATOM 1605 C CA . VAL A 1 212 ? 2.234 -7.012 6.604 1.00 11.05 212 VAL A CA 1
ATOM 1606 C C . VAL A 1 212 ? 2.155 -6.026 7.772 1.00 11.25 212 VAL A C 1
ATOM 1607 O O . VAL A 1 212 ? 1.629 -4.923 7.621 1.00 11.32 212 VAL A O 1
ATOM 1611 N N . LEU A 1 213 ? 2.676 -6.425 8.928 1.00 11.59 213 LEU A N 1
ATOM 1612 C CA . LEU A 1 213 ? 2.508 -5.660 10.165 1.00 12.10 213 LEU A CA 1
ATOM 1613 C C . LEU A 1 213 ? 3.654 -4.693 10.445 1.00 12.52 213 LEU A C 1
ATOM 1614 O O . LEU A 1 213 ? 3.467 -3.723 11.173 1.00 12.72 213 LEU A O 1
ATOM 1619 N N . ALA A 1 214 ? 4.834 -4.947 9.889 1.00 13.43 214 ALA A N 1
ATOM 1620 C CA . ALA A 1 214 ? 5.969 -4.047 10.102 1.00 13.73 214 ALA A CA 1
ATOM 1621 C C . ALA A 1 214 ? 5.761 -2.733 9.346 1.00 13.85 214 ALA A C 1
ATOM 1622 O O . ALA A 1 214 ? 5.339 -2.742 8.187 1.00 14.10 214 ALA A O 1
ATOM 1624 N N . GLU A 1 215 ? 6.045 -1.617 10.013 1.00 14.06 215 GLU A N 1
ATOM 1625 C CA . GLU A 1 215 ? 6.005 -0.297 9.386 1.00 14.12 215 GLU A CA 1
ATOM 1626 C C . GLU A 1 215 ? 7.187 -0.196 8.431 1.00 13.20 215 GLU A C 1
ATOM 1627 O O . GLU A 1 215 ? 8.209 -0.838 8.654 1.00 12.91 215 GLU A O 1
ATOM 1633 N N . PRO A 1 216 ? 7.067 0.602 7.374 1.00 12.34 216 PRO A N 1
ATOM 1634 C CA . PRO A 1 216 ? 8.242 0.939 6.562 1.00 12.12 216 PRO A CA 1
ATOM 1635 C C . PRO A 1 216 ? 9.333 1.600 7.398 1.00 12.34 216 PRO A C 1
ATOM 1636 O O . PRO A 1 216 ? 9.031 2.264 8.393 1.00 12.17 216 PRO A O 1
ATOM 1640 N N . TYR A 1 217 ? 10.586 1.402 7.005 1.00 12.92 217 TYR A N 1
ATOM 1641 C CA . TYR A 1 217 ? 11.720 1.940 7.759 1.00 13.18 217 TYR A CA 1
ATOM 1642 C C . TYR A 1 217 ? 12.858 2.478 6.890 1.00 12.54 217 TYR A C 1
ATOM 1643 O O . TYR A 1 217 ? 13.844 2.960 7.421 1.00 12.59 217 TYR A O 1
ATOM 1652 N N . ALA A 1 218 ? 12.735 2.396 5.568 1.00 11.65 218 ALA A N 1
ATOM 1653 C CA . ALA A 1 218 ? 13.809 2.830 4.681 1.00 11.08 218 ALA A CA 1
ATOM 1654 C C . ALA A 1 218 ? 14.125 4.311 4.861 1.00 10.60 218 ALA A C 1
ATOM 1655 O O . ALA A 1 218 ? 15.278 4.705 4.798 1.00 10.01 218 ALA A O 1
ATOM 1657 N N . HIS A 1 219 ? 13.108 5.132 5.099 1.00 10.38 219 HIS A N 1
ATOM 1658 C CA . HIS A 1 219 ? 13.314 6.580 5.131 1.00 10.03 219 HIS A CA 1
ATOM 1659 C C . HIS A 1 219 ? 14.133 7.064 6.338 1.00 10.41 219 HIS A C 1
ATOM 1660 O O . HIS A 1 219 ? 14.596 8.199 6.343 1.00 10.63 219 HIS A O 1
ATOM 1667 N N . TYR A 1 220 ? 14.336 6.209 7.340 1.00 10.65 220 TYR A N 1
ATOM 1668 C CA . TYR A 1 220 ? 15.266 6.530 8.432 1.00 11.26 220 TYR A CA 1
ATOM 1669 C C . TYR A 1 220 ? 16.718 6.631 7.955 1.00 11.67 220 TYR A C 1
ATOM 1670 O O . TYR A 1 220 ? 17.563 7.188 8.654 1.00 12.23 220 TYR A O 1
ATOM 1679 N N . SER A 1 221 ? 17.007 6.079 6.780 1.00 11.52 221 SER A N 1
ATOM 1680 C CA . SER A 1 221 ? 18.354 6.101 6.211 1.00 11.68 221 SER A CA 1
ATOM 1681 C C . SER A 1 221 ? 18.627 7.308 5.314 1.00 11.28 221 SER A C 1
ATOM 1682 O O . SER A 1 221 ? 19.744 7.481 4.831 1.00 10.94 221 SER A O 1
ATOM 1685 N N . LEU A 1 222 ? 17.615 8.148 5.101 1.00 10.63 222 LEU A N 1
ATOM 1686 C CA . LEU A 1 222 ? 17.754 9.325 4.247 1.00 10.65 222 LEU A CA 1
ATOM 1687 C C . LEU A 1 222 ? 18.648 10.387 4.877 1.00 10.46 222 LEU A C 1
ATOM 1688 O O . LEU A 1 222 ? 18.742 10.496 6.099 1.00 10.96 222 LEU A O 1
ATOM 1693 N N . THR A 1 223 ? 19.283 11.160 4.007 1.00 10.79 223 THR A N 1
ATOM 1694 C CA . THR A 1 223 ? 20.019 12.355 4.373 1.00 11.13 223 THR A CA 1
ATOM 1695 C C . THR A 1 223 ? 19.245 13.548 3.824 1.00 10.86 223 THR A C 1
ATOM 1696 O O . THR A 1 223 ? 18.776 13.523 2.686 1.00 10.62 223 THR A O 1
ATOM 1700 N N . LEU A 1 224 ? 19.113 14.588 4.642 1.00 10.26 224 LEU A N 1
ATOM 1701 C CA . LEU A 1 224 ? 18.396 15.800 4.260 1.00 10.17 224 LEU A CA 1
ATOM 1702 C C . LEU A 1 224 ? 19.193 16.604 3.249 1.00 10.01 224 LEU A C 1
ATOM 1703 O O . LEU A 1 224 ? 20.419 16.522 3.227 1.00 9.44 224 LEU A O 1
ATOM 1708 N N . PRO A 1 225 ? 18.518 17.402 2.426 1.00 9.48 225 PRO A N 1
ATOM 1709 C CA . PRO A 1 225 ? 19.234 18.367 1.593 1.00 9.41 225 PRO A CA 1
ATOM 1710 C C . PRO A 1 225 ? 20.084 19.278 2.478 1.00 9.49 225 PRO A C 1
ATOM 1711 O O . PRO A 1 225 ? 19.722 19.486 3.640 1.00 10.21 225 PRO A O 1
ATOM 1715 N N . PRO A 1 226 ? 21.198 19.785 1.968 1.00 9.90 226 PRO A N 1
ATOM 1716 C CA . PRO A 1 226 ? 22.030 20.703 2.746 1.00 10.22 226 PRO A CA 1
ATOM 1717 C C . PRO A 1 226 ? 21.269 22.006 2.980 1.00 10.90 226 PRO A C 1
ATOM 1718 O O . PRO A 1 226 ? 20.420 22.345 2.156 1.00 10.28 226 PRO A O 1
ATOM 1722 N N . PRO A 1 227 ? 21.548 22.717 4.071 1.00 11.68 227 PRO A N 1
ATOM 1723 C CA . PRO A 1 227 ? 20.812 23.946 4.388 1.00 12.12 227 PRO A CA 1
ATOM 1724 C C . PRO A 1 227 ? 20.989 25.074 3.370 1.00 12.68 227 PRO A C 1
ATOM 1725 O O . PRO A 1 227 ? 20.168 25.988 3.356 1.00 13.07 227 PRO A O 1
ATOM 1729 N N . SER A 1 228 ? 22.025 25.000 2.536 1.00 13.06 228 SER A N 1
ATOM 1730 C CA . SER A 1 228 ? 22.237 25.949 1.444 1.00 13.71 228 SER A CA 1
ATOM 1731 C C . SER A 1 228 ? 21.027 26.101 0.522 1.00 13.61 228 SER A C 1
ATOM 1732 O O . SER A 1 228 ? 20.824 27.160 -0.072 1.00 14.57 228 SER A O 1
ATOM 1735 N N . ARG A 1 229 ? 20.233 25.041 0.393 1.00 12.86 229 ARG A N 1
ATOM 1736 C CA . ARG A 1 229 ? 19.084 25.044 -0.505 1.00 12.50 229 ARG A CA 1
ATOM 1737 C C . ARG A 1 229 ? 17.955 25.959 -0.051 1.00 12.10 229 ARG A C 1
ATOM 1738 O O . ARG A 1 229 ? 17.135 26.355 -0.862 1.00 12.27 229 ARG A O 1
ATOM 1746 N N . ALA A 1 230 ? 17.896 26.273 1.239 1.00 11.99 230 ALA A N 1
ATOM 1747 C CA . ALA A 1 230 ? 16.856 27.162 1.759 1.00 11.90 230 ALA A CA 1
ATOM 1748 C C . ALA A 1 230 ? 16.845 28.520 1.055 1.00 11.99 230 ALA A C 1
ATOM 1749 O O . ALA A 1 230 ? 15.780 29.076 0.786 1.00 11.54 230 ALA A O 1
ATOM 1751 N N . ALA A 1 231 ? 18.029 29.039 0.750 1.00 12.24 231 ALA A N 1
ATOM 1752 C CA . ALA A 1 231 ? 18.176 30.337 0.105 1.00 12.44 231 ALA A CA 1
ATOM 1753 C C . ALA A 1 231 ? 17.561 30.357 -1.290 1.00 12.47 231 ALA A C 1
ATOM 1754 O O . ALA A 1 231 ? 17.086 31.397 -1.743 1.00 13.07 231 ALA A O 1
ATOM 1756 N N . GLU A 1 232 ? 17.573 29.206 -1.963 1.00 12.28 232 GLU A N 1
ATOM 1757 C CA . GLU A 1 232 ? 17.012 29.077 -3.309 1.00 12.25 232 GLU A CA 1
ATOM 1758 C C . GLU A 1 232 ? 15.497 29.275 -3.338 1.00 11.76 232 GLU A C 1
ATOM 1759 O O . GLU A 1 232 ? 14.935 29.578 -4.387 1.00 11.79 232 GLU A O 1
ATOM 1765 N N . LEU A 1 233 ? 14.837 29.086 -2.194 1.00 11.61 233 LEU A N 1
ATOM 1766 C CA . LEU A 1 233 ? 13.377 29.204 -2.131 1.00 11.41 233 LEU A CA 1
ATOM 1767 C C . LEU A 1 233 ? 12.878 30.627 -2.378 1.00 11.58 233 LEU A C 1
ATOM 1768 O O . LEU A 1 233 ? 11.702 30.832 -2.650 1.00 11.19 233 LEU A O 1
ATOM 1773 N N . ARG A 1 234 ? 13.774 31.603 -2.315 1.00 12.04 234 ARG A N 1
ATOM 1774 C CA . ARG A 1 234 ? 13.460 33.007 -2.612 1.00 12.36 234 ARG A CA 1
ATOM 1775 C C . ARG A 1 234 ? 13.029 33.153 -4.075 1.00 12.76 234 ARG A C 1
ATOM 1776 O O . ARG A 1 234 ? 12.383 34.177 -4.416 1.00 12.89 234 ARG A O 1
ATOM 1784 N N . GLU A 1 235 ? 13.363 32.217 -4.945 1.00 12.61 235 GLU A N 1
ATOM 1785 C CA . GLU A 1 235 ? 13.006 32.257 -6.365 1.00 13.27 235 GLU A CA 1
ATOM 1786 C C . GLU A 1 235 ? 11.634 31.631 -6.674 1.00 12.44 235 GLU A C 1
ATOM 1787 O O . GLU A 1 235 ? 11.172 31.698 -7.811 1.00 12.97 235 GLU A O 1
ATOM 1793 N N . VAL A 1 236 ? 10.996 31.019 -5.675 1.00 11.59 236 VAL A N 1
ATOM 1794 C CA . VAL A 1 236 ? 9.678 30.393 -5.858 1.00 11.16 236 VAL A CA 1
ATOM 1795 C C . VAL A 1 236 ? 8.612 31.470 -6.091 1.00 10.96 236 VAL A C 1
ATOM 1796 O O . VAL A 1 236 ? 8.605 32.491 -5.411 1.00 11.14 236 VAL A O 1
ATOM 1800 N N . THR A 1 237 ? 7.726 31.242 -7.064 1.00 10.46 237 THR A N 1
ATOM 1801 C CA . THR A 1 237 ? 6.671 32.188 -7.428 1.00 10.26 237 THR A CA 1
ATOM 1802 C C . THR A 1 237 ? 5.249 31.629 -7.419 1.00 10.06 237 THR A C 1
ATOM 1803 O O . THR A 1 237 ? 4.308 32.397 -7.531 1.00 10.20 237 THR A O 1
ATOM 1807 N N . VAL A 1 238 ? 5.065 30.319 -7.289 1.00 10.09 238 VAL A N 1
ATOM 1808 C CA . VAL A 1 238 ? 3.708 29.799 -7.172 1.00 10.17 238 VAL A CA 1
ATOM 1809 C C . VAL A 1 238 ? 3.137 30.148 -5.794 1.00 9.71 238 VAL A C 1
ATOM 1810 O O . VAL A 1 238 ? 3.872 30.219 -4.808 1.00 9.32 238 VAL A O 1
ATOM 1814 N N . PRO A 1 239 ? 1.826 30.369 -5.725 1.00 9.36 239 PRO A N 1
ATOM 1815 C CA . PRO A 1 239 ? 1.168 30.615 -4.445 1.00 9.19 239 PRO A CA 1
ATOM 1816 C C . PRO A 1 239 ? 1.496 29.524 -3.440 1.00 8.89 239 PRO A C 1
ATOM 1817 O O . PRO A 1 239 ? 1.393 28.344 -3.754 1.00 8.76 239 PRO A O 1
ATOM 1821 N N . THR A 1 240 ? 1.902 29.931 -2.245 1.00 8.26 240 THR A N 1
ATOM 1822 C CA . THR A 1 240 ? 2.333 28.992 -1.222 1.00 8.20 240 THR A CA 1
ATOM 1823 C C . THR A 1 240 ? 1.553 29.227 0.059 1.00 8.09 240 THR A C 1
ATOM 1824 O O . THR A 1 240 ? 1.369 30.364 0.490 1.00 8.69 240 THR A O 1
ATOM 1828 N N . LEU A 1 241 ? 1.073 28.135 0.641 1.00 7.45 241 LEU A N 1
ATOM 1829 C CA . LEU A 1 241 ? 0.372 28.148 1.913 1.00 7.55 241 LEU A CA 1
ATOM 1830 C C . LEU A 1 241 ? 1.161 27.295 2.885 1.00 7.63 241 LEU A C 1
ATOM 1831 O O . LEU A 1 241 ? 1.433 26.136 2.605 1.00 7.41 241 LEU A O 1
ATOM 1836 N N . VAL A 1 242 ? 1.486 27.854 4.037 1.00 7.45 242 VAL A N 1
ATOM 1837 C CA . VAL A 1 242 ? 2.095 27.089 5.115 1.00 7.80 242 VAL A CA 1
ATOM 1838 C C . VAL A 1 242 ? 1.083 27.007 6.248 1.00 8.12 242 VAL A C 1
ATOM 1839 O O . VAL A 1 242 ? 0.562 28.033 6.673 1.00 7.99 242 VAL A O 1
ATOM 1843 N N . ILE A 1 243 ? 0.781 25.790 6.699 1.00 8.36 243 ILE A N 1
ATOM 1844 C CA . ILE A 1 243 ? -0.153 25.565 7.799 1.00 8.37 243 ILE A CA 1
ATOM 1845 C C . ILE A 1 243 ? 0.602 25.069 9.020 1.00 8.29 243 ILE A C 1
ATOM 1846 O O . ILE A 1 243 ? 1.264 24.029 8.971 1.00 8.88 243 ILE A O 1
ATOM 1851 N N . GLN A 1 244 ? 0.481 25.813 10.116 1.00 8.58 244 GLN A N 1
ATOM 1852 C CA . GLN A 1 244 ? 1.058 25.460 11.404 1.00 8.44 244 GLN A CA 1
ATOM 1853 C C . GLN A 1 244 ? -0.031 24.795 12.231 1.00 8.55 244 GLN A C 1
ATOM 1854 O O . GLN A 1 244 ? -1.059 25.403 12.481 1.00 9.18 244 GLN A O 1
ATOM 1860 N N . ALA A 1 245 ? 0.187 23.554 12.648 1.00 8.85 245 ALA A N 1
ATOM 1861 C CA . ALA A 1 245 ? -0.633 22.944 13.682 1.00 8.94 245 ALA A CA 1
ATOM 1862 C C . ALA A 1 245 ? -0.234 23.632 14.985 1.00 9.18 245 ALA A C 1
ATOM 1863 O O . ALA A 1 245 ? 0.940 23.674 15.320 1.00 8.66 245 ALA A O 1
ATOM 1865 N N . GLU A 1 246 ? -1.200 24.188 15.706 1.00 9.99 246 GLU A N 1
ATOM 1866 C CA . GLU A 1 246 ? -0.888 25.033 16.862 1.00 10.70 246 GLU A CA 1
ATOM 1867 C C . GLU A 1 246 ? -0.004 24.334 17.887 1.00 10.97 246 GLU A C 1
ATOM 1868 O O . GLU A 1 246 ? 0.910 24.951 18.449 1.00 10.97 246 GLU A O 1
ATOM 1874 N N . HIS A 1 247 ? -0.303 23.065 18.143 1.00 11.23 247 HIS A N 1
ATOM 1875 C CA . HIS A 1 247 ? 0.409 22.274 19.149 1.00 12.03 247 HIS A CA 1
ATOM 1876 C C . HIS A 1 247 ? 1.232 21.127 18.562 1.00 11.49 247 HIS A C 1
ATOM 1877 O O . HIS A 1 247 ? 1.304 20.048 19.139 1.00 12.13 247 HIS A O 1
ATOM 1884 N N . ASP A 1 248 ? 1.883 21.394 17.440 1.00 10.95 248 ASP A N 1
ATOM 1885 C CA . ASP A 1 248 ? 2.715 20.413 16.751 1.00 10.44 248 ASP A CA 1
ATOM 1886 C C . ASP A 1 248 ? 3.931 20.084 17.618 1.00 10.51 248 ASP A C 1
ATOM 1887 O O . ASP A 1 248 ? 4.762 20.960 17.850 1.00 10.59 248 ASP A O 1
ATOM 1892 N N . PRO A 1 249 ? 4.038 18.846 18.110 1.00 10.11 249 PRO A N 1
ATOM 1893 C CA . PRO A 1 249 ? 5.178 18.458 18.949 1.00 10.53 249 PRO A CA 1
ATOM 1894 C C . PRO A 1 249 ? 6.468 18.162 18.184 1.00 10.78 249 PRO A C 1
ATOM 1895 O O . PRO A 1 249 ? 7.502 18.028 18.832 1.00 11.53 249 PRO A O 1
ATOM 1899 N N . ILE A 1 250 ? 6.426 18.054 16.857 1.00 10.64 250 ILE A N 1
ATOM 1900 C CA . ILE A 1 250 ? 7.632 17.761 16.085 1.00 10.59 250 ILE A CA 1
ATOM 1901 C C . ILE A 1 250 ? 8.219 19.029 15.470 1.00 10.34 250 ILE A C 1
ATOM 1902 O O . ILE A 1 250 ? 9.433 19.224 15.506 1.00 10.44 250 ILE A O 1
ATOM 1907 N N . ALA A 1 251 ? 7.363 19.877 14.903 1.00 10.04 251 ALA A N 1
ATOM 1908 C CA . ALA A 1 251 ? 7.772 21.149 14.305 1.00 9.99 251 ALA A CA 1
ATOM 1909 C C . ALA A 1 251 ? 6.941 22.272 14.911 1.00 9.73 251 ALA A C 1
ATOM 1910 O O . ALA A 1 251 ? 6.042 22.820 14.263 1.00 9.95 251 ALA A O 1
ATOM 1912 N N . PRO A 1 252 ? 7.241 22.621 16.160 1.00 9.64 252 PRO A N 1
ATOM 1913 C CA . PRO A 1 252 ? 6.450 23.628 16.875 1.00 9.59 252 PRO A CA 1
ATOM 1914 C C . PRO A 1 252 ? 6.553 25.019 16.267 1.00 9.66 252 PRO A C 1
ATOM 1915 O O . PRO A 1 252 ? 7.524 25.329 15.594 1.00 9.05 252 PRO A O 1
ATOM 1919 N N . ALA A 1 253 ? 5.548 25.851 16.507 1.00 9.98 253 ALA A N 1
ATOM 1920 C CA . ALA A 1 253 ? 5.635 27.257 16.158 1.00 9.99 253 ALA A CA 1
ATOM 1921 C C . ALA A 1 253 ? 6.878 27.862 16.813 1.00 10.09 253 ALA A C 1
ATOM 1922 O O . ALA A 1 253 ? 7.173 27.545 17.970 1.00 10.44 253 ALA A O 1
ATOM 1924 N N . PRO A 1 254 ? 7.603 28.748 16.124 1.00 10.11 254 PRO A N 1
ATOM 1925 C CA . PRO A 1 254 ? 7.245 29.319 14.820 1.00 9.88 254 PRO A CA 1
ATOM 1926 C C . PRO A 1 254 ? 7.871 28.661 13.584 1.00 9.66 254 PRO A C 1
ATOM 1927 O O . PRO A 1 254 ? 8.217 29.374 12.639 1.00 9.51 254 PRO A O 1
ATOM 1931 N N . HIS A 1 255 ? 7.982 27.342 13.541 1.00 9.51 255 HIS A N 1
ATOM 1932 C CA . HIS A 1 255 ? 8.532 26.710 12.336 1.00 9.34 255 HIS A CA 1
ATOM 1933 C C . HIS A 1 255 ? 7.818 27.136 11.053 1.00 9.24 255 HIS A C 1
ATOM 1934 O O . HIS A 1 255 ? 8.435 27.194 9.999 1.00 9.12 255 HIS A O 1
ATOM 1941 N N . GLY A 1 256 ? 6.528 27.437 11.146 1.00 9.34 256 GLY A N 1
ATOM 1942 C CA . GLY A 1 256 ? 5.683 27.633 10.132 1.00 9.23 256 GLY A CA 1
ATOM 1943 C C . GLY A 1 256 ? 5.855 28.844 9.545 1.00 9.37 256 GLY A C 1
ATOM 1944 O O . GLY A 1 256 ? 6.019 29.075 8.352 1.00 9.06 256 GLY A O 1
ATOM 1945 N N . LYS A 1 257 ? 5.906 29.790 10.478 1.00 9.98 257 LYS A N 1
ATOM 1946 C CA . LYS A 1 257 ? 6.202 31.180 10.154 1.00 10.56 257 LYS A CA 1
ATOM 1947 C C . LYS A 1 257 ? 7.560 31.309 9.486 1.00 10.09 257 LYS A C 1
ATOM 1948 O O . LYS A 1 257 ? 7.717 32.054 8.522 1.00 10.43 257 LYS A O 1
ATOM 1954 N N . HIS A 1 258 ? 8.539 30.576 9.997 1.00 9.86 258 HIS A N 1
ATOM 1955 C CA . HIS A 1 258 ? 9.874 30.617 9.435 1.00 9.89 258 HIS A CA 1
ATOM 1956 C C . HIS A 1 258 ? 9.899 30.058 8.005 1.00 9.43 258 HIS A C 1
ATOM 1957 O O . HIS A 1 258 ? 10.504 30.640 7.117 1.00 9.48 258 HIS A O 1
ATOM 1964 N N . LEU A 1 259 ? 9.220 28.938 7.784 1.00 9.00 259 LEU A N 1
ATOM 1965 C CA . LEU A 1 259 ? 9.130 28.351 6.449 1.00 9.23 259 LEU A CA 1
ATOM 1966 C C . LEU A 1 259 ? 8.471 29.328 5.474 1.00 9.31 259 LEU A C 1
ATOM 1967 O O . LEU A 1 259 ? 8.949 29.525 4.360 1.00 9.24 259 LEU A O 1
ATOM 1972 N N . ALA A 1 260 ? 7.380 29.953 5.903 1.00 9.25 260 ALA A N 1
ATOM 1973 C CA . ALA A 1 260 ? 6.706 30.962 5.087 1.00 9.35 260 ALA A CA 1
ATOM 1974 C C . ALA A 1 260 ? 7.649 32.107 4.731 1.00 9.35 260 ALA A C 1
ATOM 1975 O O . ALA A 1 260 ? 7.628 32.601 3.609 1.00 9.65 260 ALA A O 1
ATOM 1977 N N . GLY A 1 261 ? 8.497 32.500 5.678 1.00 9.68 261 GLY A N 1
ATOM 1978 C CA . GLY A 1 261 ? 9.442 33.581 5.465 1.00 9.96 261 GLY A CA 1
ATOM 1979 C C . GLY A 1 261 ? 10.530 33.296 4.441 1.00 10.41 261 GLY A C 1
ATOM 1980 O O . GLY A 1 261 ? 11.221 34.218 4.004 1.00 11.03 261 GLY A O 1
ATOM 1981 N N . LEU A 1 262 ? 10.703 32.030 4.071 1.00 10.21 262 LEU A N 1
ATOM 1982 C CA . LEU A 1 262 ? 11.663 31.638 3.036 1.00 10.12 262 LEU A CA 1
ATOM 1983 C C . LEU A 1 262 ? 11.156 31.814 1.603 1.00 9.86 262 LEU A C 1
ATOM 1984 O O . LEU A 1 262 ? 11.953 31.827 0.668 1.00 9.84 262 LEU A O 1
ATOM 1989 N N . ILE A 1 263 ? 9.839 31.899 1.432 1.00 9.66 263 ILE A N 1
ATOM 1990 C CA . ILE A 1 263 ? 9.203 31.904 0.112 1.00 9.74 263 ILE A CA 1
ATOM 1991 C C . ILE A 1 263 ? 8.390 33.191 -0.065 1.00 9.90 263 ILE A C 1
ATOM 1992 O O . ILE A 1 263 ? 7.482 33.443 0.722 1.00 9.72 263 ILE A O 1
ATOM 1997 N N . PRO A 1 264 ? 8.701 34.017 -1.072 1.00 10.68 264 PRO A N 1
ATOM 1998 C CA . PRO A 1 264 ? 8.052 35.334 -1.173 1.00 10.79 264 PRO A CA 1
ATOM 1999 C C . PRO A 1 264 ? 6.532 35.274 -1.327 1.00 10.62 264 PRO A C 1
ATOM 2000 O O . PRO A 1 264 ? 5.856 36.213 -0.914 1.00 10.63 264 PRO A O 1
ATOM 2004 N N . THR A 1 265 ? 6.017 34.189 -1.905 1.00 10.14 265 THR A N 1
ATOM 2005 C CA . THR A 1 265 ? 4.582 34.026 -2.154 1.00 10.32 265 THR A CA 1
ATOM 2006 C C . THR A 1 265 ? 3.850 33.264 -1.049 1.00 10.36 265 THR A C 1
ATOM 2007 O O . THR A 1 265 ? 2.712 32.846 -1.250 1.00 10.58 265 THR A O 1
ATOM 2011 N N . ALA A 1 266 ? 4.483 33.077 0.104 1.00 9.87 266 ALA A N 1
ATOM 2012 C CA . ALA A 1 266 ? 3.905 32.249 1.150 1.00 10.07 266 ALA A CA 1
ATOM 2013 C C . ALA A 1 266 ? 2.999 33.047 2.081 1.00 10.21 266 ALA A C 1
ATOM 2014 O O . ALA A 1 266 ? 3.292 34.189 2.442 1.00 11.02 266 ALA A O 1
ATOM 2016 N N . ARG A 1 267 ? 1.888 32.424 2.446 1.00 10.58 267 ARG A N 1
ATOM 2017 C CA . ARG A 1 267 ? 0.989 32.920 3.471 1.00 11.04 267 ARG A CA 1
ATOM 2018 C C . ARG A 1 267 ? 0.886 31.850 4.546 1.00 10.98 267 ARG A C 1
ATOM 2019 O O . ARG A 1 267 ? 0.960 30.664 4.256 1.00 11.21 267 ARG A O 1
ATOM 2027 N N . LEU A 1 268 ? 0.701 32.280 5.783 1.00 10.81 268 LEU A N 1
ATOM 2028 C CA . LEU A 1 268 ? 0.645 31.395 6.934 1.00 10.63 268 LEU A CA 1
ATOM 2029 C C . LEU A 1 268 ? -0.776 31.286 7.470 1.00 10.86 268 LEU A C 1
ATOM 2030 O O . LEU A 1 268 ? -1.470 32.293 7.620 1.00 11.16 268 LEU A O 1
ATOM 2035 N N . ALA A 1 269 ? -1.195 30.056 7.748 1.00 10.76 269 ALA A N 1
ATOM 2036 C CA . ALA A 1 269 ? -2.413 29.762 8.494 1.00 10.78 269 ALA A CA 1
ATOM 2037 C C . ALA A 1 269 ? -2.063 28.891 9.692 1.00 11.18 269 ALA A C 1
ATOM 2038 O O . ALA A 1 269 ? -1.042 28.210 9.695 1.00 11.58 269 ALA A O 1
ATOM 2040 N N . GLU A 1 270 ? -2.896 28.932 10.719 1.00 11.53 270 GLU A N 1
ATOM 2041 C CA . GLU A 1 270 ? -2.722 28.086 11.895 1.00 12.41 270 GLU A CA 1
ATOM 2042 C C . GLU A 1 270 ? -4.032 27.382 12.220 1.00 12.14 270 GLU A C 1
ATOM 2043 O O . GLU A 1 270 ? -5.082 28.019 12.264 1.00 13.51 270 GLU A O 1
ATOM 2049 N N . ILE A 1 271 ? -3.975 26.070 12.436 1.00 11.39 271 ILE A N 1
ATOM 2050 C CA . ILE A 1 271 ? -5.141 25.311 12.863 1.00 10.95 271 ILE A CA 1
ATOM 2051 C C . ILE A 1 271 ? -5.103 25.242 14.385 1.00 10.98 271 ILE A C 1
ATOM 2052 O O . ILE A 1 271 ? -4.215 24.598 14.950 1.00 10.52 271 ILE A O 1
ATOM 2057 N N . PRO A 1 272 ? -6.042 25.904 15.061 1.00 11.08 272 PRO A N 1
ATOM 2058 C CA . PRO A 1 272 ? -6.072 25.865 16.526 1.00 11.27 272 PRO A CA 1
ATOM 2059 C C . PRO A 1 272 ? -6.159 24.447 17.084 1.00 10.90 272 PRO A C 1
ATOM 2060 O O . PRO A 1 272 ? -6.892 23.621 16.554 1.00 11.36 272 PRO A O 1
ATOM 2064 N N . GLY A 1 273 ? -5.391 24.170 18.130 1.00 10.62 273 GLY A N 1
ATOM 2065 C CA . GLY A 1 273 ? -5.499 22.915 18.852 1.00 10.58 273 GLY A CA 1
ATOM 2066 C C . GLY A 1 273 ? -4.828 21.706 18.221 1.00 10.31 273 GLY A C 1
ATOM 2067 O O . GLY A 1 273 ? -4.618 20.704 18.894 1.00 10.82 273 GLY A O 1
ATOM 2068 N N . MET A 1 274 ? -4.487 21.792 16.940 1.00 10.11 274 MET A N 1
ATOM 2069 C CA . MET A 1 274 ? -4.039 20.623 16.186 1.00 9.36 274 MET A CA 1
ATOM 2070 C C . MET A 1 274 ? -2.626 20.187 16.582 1.00 9.33 274 MET A C 1
ATOM 2071 O O . MET A 1 274 ? -1.766 21.028 16.866 1.00 9.51 274 MET A O 1
ATOM 2076 N N . GLY A 1 275 ? -2.416 18.871 16.608 1.00 8.58 275 GLY A N 1
ATOM 2077 C CA . GLY A 1 275 ? -1.104 18.261 16.754 1.00 8.29 275 GLY A CA 1
ATOM 2078 C C . GLY A 1 275 ? -0.574 17.657 15.464 1.00 8.00 275 GLY A C 1
ATOM 2079 O O . GLY A 1 275 ? -0.939 18.097 14.381 1.00 8.27 275 GLY A O 1
ATOM 2080 N N . HIS A 1 276 ? 0.317 16.671 15.583 1.00 8.30 276 HIS A N 1
ATOM 2081 C CA . HIS A 1 276 ? 0.986 16.058 14.427 1.00 8.33 276 HIS A CA 1
ATOM 2082 C C . HIS A 1 276 ? 0.280 14.769 13.995 1.00 8.36 276 HIS A C 1
ATOM 2083 O O . HIS A 1 276 ? 0.845 13.675 14.054 1.00 9.14 276 HIS A O 1
ATOM 2090 N N . ALA A 1 277 ? -0.963 14.938 13.556 1.00 8.50 277 ALA A N 1
ATOM 2091 C CA . ALA A 1 277 ? -1.846 13.833 13.194 1.00 8.23 277 ALA A CA 1
ATOM 2092 C C . ALA A 1 277 ? -3.087 14.392 12.516 1.00 7.78 277 ALA A C 1
ATOM 2093 O O . ALA A 1 277 ? -3.341 15.595 12.562 1.00 8.25 277 ALA A O 1
ATOM 2095 N N . LEU A 1 278 ? -3.877 13.510 11.915 1.00 7.69 278 LEU A N 1
ATOM 2096 C CA . LEU A 1 278 ? -5.024 13.923 11.110 1.00 7.55 278 LEU A CA 1
ATOM 2097 C C . LEU A 1 278 ? -6.337 13.312 11.600 1.00 7.53 278 LEU A C 1
ATOM 2098 O O . LEU A 1 278 ? -7.040 12.638 10.839 1.00 7.60 278 LEU A O 1
ATOM 2103 N N . PRO A 1 279 ? -6.717 13.571 12.852 1.00 7.29 279 PRO A N 1
ATOM 2104 C CA . PRO A 1 279 ? -8.027 13.102 13.306 1.00 7.48 279 PRO A CA 1
ATOM 2105 C C . PRO A 1 279 ? -9.109 13.823 12.495 1.00 7.55 279 PRO A C 1
ATOM 2106 O O . PRO A 1 279 ? -8.862 14.902 11.959 1.00 7.27 279 PRO A O 1
ATOM 2110 N N . SER A 1 280 ? -10.281 13.220 12.352 1.00 7.72 280 SER A N 1
ATOM 2111 C CA . SER A 1 280 ? -11.331 13.811 11.514 1.00 8.32 280 SER A CA 1
ATOM 2112 C C . SER A 1 280 ? -11.819 15.175 12.011 1.00 8.24 280 SER A C 1
ATOM 2113 O O . SER A 1 280 ? -12.357 15.962 11.227 1.00 8.76 280 SER A O 1
ATOM 2116 N N . SER A 1 281 ? -11.601 15.451 13.297 1.00 8.32 281 SER A N 1
ATOM 2117 C CA . SER A 1 281 ? -11.898 16.756 13.884 1.00 8.40 281 SER A CA 1
ATOM 2118 C C . SER A 1 281 ? -11.230 17.931 13.170 1.00 8.81 281 SER A C 1
ATOM 2119 O O . SER A 1 281 ? -11.717 19.061 13.275 1.00 9.47 281 SER A O 1
ATOM 2122 N N . VAL A 1 282 ? -10.116 17.690 12.476 1.00 8.35 282 VAL A N 1
ATOM 2123 C CA . VAL A 1 282 ? -9.438 18.760 11.742 1.00 8.42 282 VAL A CA 1
ATOM 2124 C C . VAL A 1 282 ? -9.580 18.647 10.218 1.00 8.51 282 VAL A C 1
ATOM 2125 O O . VAL A 1 282 ? -9.047 19.479 9.499 1.00 8.59 282 VAL A O 1
ATOM 2129 N N . HIS A 1 283 ? -10.303 17.644 9.721 1.00 8.26 283 HIS A N 1
ATOM 2130 C CA . HIS A 1 283 ? -10.438 17.471 8.271 1.00 8.24 283 HIS A CA 1
ATOM 2131 C C . HIS A 1 283 ? -11.148 18.652 7.616 1.00 8.67 283 HIS A C 1
ATOM 2132 O O . HIS A 1 283 ? -10.724 19.129 6.569 1.00 8.45 283 HIS A O 1
ATOM 2139 N N . GLY A 1 284 ? -12.218 19.121 8.247 1.00 8.87 284 GLY A N 1
ATOM 2140 C CA . GLY A 1 284 ? -12.984 20.250 7.751 1.00 9.13 284 GLY A CA 1
ATOM 2141 C C . GLY A 1 284 ? -12.161 21.525 7.679 1.00 9.42 284 GLY A C 1
ATOM 2142 O O . GLY A 1 284 ? -12.057 22.131 6.614 1.00 10.01 284 GLY A O 1
ATOM 2143 N N . PRO A 1 285 ? -11.599 21.959 8.809 1.00 9.70 285 PRO A N 1
ATOM 2144 C CA . PRO A 1 285 ? -10.692 23.118 8.830 1.00 9.91 285 PRO A CA 1
ATOM 2145 C C . PRO A 1 285 ? -9.512 23.033 7.851 1.00 9.86 285 PRO A C 1
ATOM 2146 O O . PRO A 1 285 ? -9.211 24.019 7.188 1.00 10.39 285 PRO A O 1
ATOM 2150 N N . LEU A 1 286 ? -8.858 21.879 7.761 1.00 9.48 286 LEU A N 1
ATOM 2151 C CA . LEU A 1 286 ? -7.757 21.709 6.807 1.00 9.68 286 LEU A CA 1
ATOM 2152 C C . LEU A 1 286 ? -8.253 21.817 5.360 1.00 9.88 286 LEU A C 1
ATOM 2153 O O . LEU A 1 286 ? -7.662 22.522 4.544 1.00 9.08 286 LEU A O 1
ATOM 2158 N N . ALA A 1 287 ? -9.341 21.128 5.041 1.00 10.27 287 ALA A N 1
ATOM 2159 C CA . ALA A 1 287 ? -9.885 21.164 3.686 1.00 10.61 287 ALA A CA 1
ATOM 2160 C C . ALA A 1 287 ? -10.302 22.585 3.320 1.00 11.11 287 ALA A C 1
ATOM 2161 O O . ALA A 1 287 ? -10.0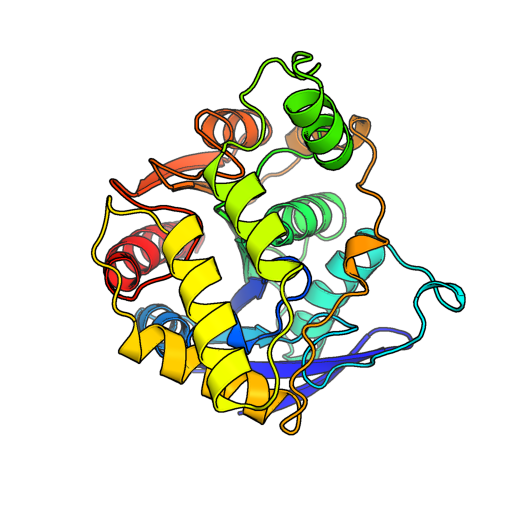73 23.021 2.196 1.00 10.96 287 ALA A O 1
ATOM 2163 N N . GLU A 1 288 ? -10.868 23.323 4.274 1.00 11.17 288 GLU A N 1
ATOM 2164 C CA . GLU A 1 288 ? -11.348 24.674 3.999 1.00 11.92 288 GLU A CA 1
ATOM 2165 C C . GLU A 1 288 ? -10.215 25.601 3.586 1.00 11.48 288 GLU A C 1
ATOM 2166 O O . GLU A 1 288 ? -10.352 26.366 2.627 1.00 11.63 288 GLU A O 1
ATOM 2172 N N . VAL A 1 289 ? -9.103 25.550 4.314 1.00 10.82 289 VAL A N 1
ATOM 2173 C CA . VAL A 1 289 ? -8.006 26.478 4.051 1.00 10.58 289 VAL A CA 1
ATOM 2174 C C . VAL A 1 289 ? -7.255 26.066 2.783 1.00 9.93 289 VAL A C 1
ATOM 2175 O O . VAL A 1 289 ? -6.821 26.916 2.015 1.00 9.92 289 VAL A O 1
ATOM 2179 N N . ILE A 1 290 ? -7.127 24.765 2.550 1.00 9.48 290 ILE A N 1
ATOM 2180 C CA . ILE A 1 290 ? -6.495 24.291 1.321 1.00 9.13 290 ILE A CA 1
ATOM 2181 C C . ILE A 1 290 ? -7.337 24.660 0.110 1.00 9.31 290 ILE A C 1
ATOM 2182 O O . ILE A 1 290 ? -6.809 25.113 -0.893 1.00 8.93 290 ILE A O 1
ATOM 2187 N N . LEU A 1 291 ? -8.649 24.476 0.206 1.00 9.14 291 LEU A N 1
ATOM 2188 C CA . LEU A 1 291 ? -9.533 24.771 -0.920 1.00 9.15 291 LEU A CA 1
ATOM 2189 C C . LEU A 1 291 ? -9.574 26.266 -1.244 1.00 9.38 291 LEU A C 1
ATOM 2190 O O . LEU A 1 291 ? -9.614 26.643 -2.409 1.00 9.41 291 LEU A O 1
ATOM 2195 N N . ALA A 1 292 ? -9.548 27.111 -0.221 1.00 9.58 292 ALA A N 1
ATOM 2196 C CA . ALA A 1 292 ? -9.496 28.559 -0.431 1.00 9.90 292 ALA A CA 1
ATOM 2197 C C . ALA A 1 292 ? -8.201 28.935 -1.142 1.00 10.28 292 ALA A C 1
ATOM 2198 O O . ALA A 1 292 ? -8.190 29.788 -2.028 1.00 10.78 292 ALA A O 1
ATOM 2200 N N . HIS A 1 293 ? -7.114 28.267 -0.769 1.00 10.25 293 HIS A N 1
ATOM 2201 C CA . HIS A 1 293 ? -5.811 28.533 -1.362 1.00 10.87 293 HIS A CA 1
ATOM 2202 C C . HIS A 1 293 ? -5.756 28.112 -2.831 1.00 11.07 293 HIS A C 1
ATOM 2203 O O . HIS A 1 293 ? -5.340 28.888 -3.688 1.00 10.89 293 HIS A O 1
ATOM 2210 N N . THR A 1 294 ? -6.163 26.880 -3.118 1.00 11.19 294 THR A N 1
ATOM 2211 C CA . THR A 1 294 ? -6.108 26.369 -4.486 1.00 12.22 294 THR A CA 1
ATOM 2212 C C . THR A 1 294 ? -7.016 27.189 -5.398 1.00 13.01 294 THR A C 1
ATOM 2213 O O . THR A 1 294 ? -6.685 27.402 -6.554 1.00 12.88 294 THR A O 1
ATOM 2217 N N . ARG A 1 295 ? -8.145 27.657 -4.866 1.00 14.60 295 ARG A N 1
ATOM 2218 C CA . ARG A 1 295 ? -9.080 28.481 -5.632 1.00 16.10 295 ARG A CA 1
ATOM 2219 C C . ARG A 1 295 ? -8.431 29.796 -6.074 1.00 16.91 295 ARG A C 1
ATOM 2220 O O . ARG A 1 295 ? -8.636 30.248 -7.202 1.00 17.05 295 ARG A O 1
ATOM 2228 N N . SER A 1 296 ? -7.648 30.397 -5.185 1.00 17.81 296 SER A N 1
ATOM 2229 C CA . SER A 1 296 ? -6.976 31.665 -5.467 1.00 18.71 296 SER A CA 1
ATOM 2230 C C . SER A 1 296 ? -5.807 31.508 -6.444 1.00 19.69 296 SER A C 1
ATOM 2231 O O . SER A 1 296 ? -5.377 32.483 -7.064 1.00 19.65 296 SER A O 1
ATOM 2234 N N . ALA A 1 297 ? -5.299 30.284 -6.579 1.00 20.90 297 ALA A N 1
ATOM 2235 C CA . ALA A 1 297 ? -4.198 29.983 -7.491 1.00 21.89 297 ALA A CA 1
ATOM 2236 C C . ALA A 1 297 ? -4.685 29.557 -8.880 1.00 22.86 297 ALA A C 1
ATOM 2237 O O . ALA A 1 297 ? -3.912 29.007 -9.663 1.00 23.78 297 ALA A O 1
ATOM 2239 N N . ALA A 1 298 ? -5.958 29.810 -9.183 1.00 23.83 298 ALA A N 1
ATOM 2240 C CA . ALA A 1 298 ? -6.552 29.418 -10.459 1.00 24.40 298 ALA A CA 1
ATOM 2241 C C . ALA A 1 298 ? -7.590 30.439 -10.922 1.00 24.75 298 ALA A C 1
ATOM 2242 O O . ALA A 1 298 ? -7.362 31.649 -10.849 1.00 25.28 298 ALA A O 1
#

CATH classification: 3.40.50.1820

InterPro domains:
  IPR000073 Alpha/beta hydrolase fold-1 [PF00561] (24-277)
  IPR029058 Alpha/Beta hydrolase fold [G3DSA:3.40.50.1820] (1-298)
  IPR029058 Alpha/Beta hydrolase fold [SSF53474] (3-292)
  IPR050471 AB hydrolase [PTHR43433] (8-294)

Foldseek 3Di:
DWDWFDQPPKIKIKDKEADLPFAEEEEFEAPLAFQLLCPPVLRHLLRVLGYIYMYIGQDLAFPMPNDDCVVPPDALLSRLSVSVRVCVRSVQQAHEYEAEANRLLSVLSCLLPVVRRYLEYEYELYFFLLFQQVVLVVQVVVVHAGPVRADAFADLVVVLVVLLPDDADDDVRLLQSVLVSQPSQFDDLFDADSVSSSVSVVVRCVSNVVDRDGGDSCVPYDGDHSVSLQSQQPGDRAYEFEYACAERHQHPPRRVNRQVSHPRYDYHYDTRGGRGCGVRCSNVVSVVSSVRSVVSD

Organism: Streptomyces purpurascens (NCBI:txid1924)

Radius of gyration: 17.73 Å; Cα contacts (8 Å, |Δi|>4): 612; chains: 1; bounding box: 38×45×43 Å

Secondary structure (DSSP, 8-state):
-EEEEEETTEEEEEEEES-TTSPEEEEE--TT--GGGS-HHHHHHHHTTT-EEEEEPPTTSTTS----TTTS---HHHHHHHHHHHHHHTT-SSEEEEEETHHHHHHHHHHHH-GGGEEEEEEES---TT--HHHHHHHHHHTPPPSS-S----HHHHHHHHHHHS---SHHHHHHHHHHHHHHHH-SSS---HHHHHHHHHHHHHHTTT--SPP-GGGG--PPPGGGGGGGGG--S-EEEEEETT-SSS-TTHHHHHHHTSTTEEEEEETT--SS--GGGHHHHHHHHHHHHHHT-

Nearest PDB structures (foldseek):
  1q0z-assembly1_A  TM=1.003E+00  e=7.337E-67  Streptomyces purpurascens
  4lxh-assembly1_A  TM=8.029E-01  e=1.153E-15  Rhizorhabdus wittichii RW1
  4lyd-assembly1_A-2  TM=7.477E-01  e=6.553E-16  Rhizorhabdus wittichii RW1
  2oci-assembly1_A  TM=7.555E-01  e=4.127E-14  Homo sapiens
  8sdc-assembly1_A  TM=6.403E-01  e=4.773E-13  Dechloromonas aromatica RCB

Solvent-accessible surface area: 12558 Å² total; per-residue (Å²): 98,114,101,91,3,101,13,87,96,5,105,0,12,0,18,20,21,42,76,100,91,47,67,11,0,0,1,0,6,0,23,16,41,13,0,18,23,2,4,21,67,2,0,116,139,0,6,125,47,33,5,9,0,0,7,5,0,1,14,8,2,24,131,6,41,97,64,100,33,90,74,95,96,20,20,7,43,72,0,0,42,1,0,12,11,0,2,88,22,31,71,21,106,138,0,7,2,0,0,8,24,41,0,0,18,0,0,0,4,2,2,34,71,43,53,90,41,2,29,1,0,1,0,5,8,16,13,5,9,44,16,81,64,76,34,5,29,91,70,39,120,178,67,89,95,16,144,52,67,31,49,11,9,84,109,46,22,42,62,2,55,51,39,53,119,98,125,33,165,40,95,86,40,15,11,62,45,18,10,39,18,28,135,49,13,1,33,142,43,18,104,36,73,54,74,38,14,23,132,16,16,61,41,18,1,82,22,33,61,35,88,52,73,47,38,162,9,10,135,61,16,110,44,21,77,82,79,46,6,57,72,0,173,143,4,93,15,45,0,8,2,3,8,0,68,105,2,6,21,10,10,49,53,8,2,143,53,2,14,71,29,4,95,47,23,127,86,24,88,11,101,7,0,0,9,3,5,0,52,43,1,6,18,64,0,4,127,36,1,40,63,5,6,207,71,26,110

GO terms:
  GO:0102530 aclacinomycin T methylesterase activity (F, IDA)

Sequence (297 aa):
SERIVPSGDVELWSDDFGDPADPALLLVMGGNLSALGWPDEFARRLADGGLHVIRYDHRDTGRSTTRDFAAHPYGFGELAADAVAVLDGWGVDRAHVVGLSMGATITQVIALDHHDRLSSLTMLLGGGLDIDFDANIERVMRGEPTLDGLPGPQQPFLDALALMNQPAEGRAAEVAKRVSKWRILSGTGVPFDDAEYARWEERAIDHAGGVLAEPYAHYSLTLPPPSRAAELREVTVPTLVIQAEHDPIAPAPHGKHLAGLIPTARLAEIPGMGHALPSSVHGPLAEVILAHTRSAA

B-factor: mean 13.49, std 6.55, range [4.94, 63.74]